Protein AF-A0A074LI52-F1 (afdb_monomer)

Solvent-accessible surface area (backbone atoms only — not comparable to full-atom values): 9806 Å² total; per-residue (Å²): 134,84,81,83,81,75,64,89,46,69,69,56,28,41,74,34,73,72,31,39,52,50,51,48,52,50,48,53,50,53,47,51,56,54,59,70,68,47,55,72,68,58,50,56,48,50,52,62,66,59,69,70,48,91,82,66,84,78,50,67,67,56,54,50,48,50,56,52,50,52,53,51,26,48,51,26,39,53,53,21,48,54,35,50,52,51,30,77,75,40,96,80,39,79,78,44,56,61,59,26,50,50,27,29,52,53,17,55,71,67,34,57,85,76,38,59,65,31,19,51,18,28,42,53,45,19,53,59,26,48,80,65,74,36,52,71,68,14,37,57,26,40,50,53,16,42,54,26,25,59,78,69,70,38,58,69,64,42,50,54,52,49,57,58,33,66,76,77,39,50,87,74,40,71,84,83,127

Sequence (177 aa):
MSQTVLPKNVSDFIRMESGAQLFMMMLENALGHSLNRINPVDRANMERGYGHDLTVELDLEELINHLSLIRVVSNLNSRAEEILINYWASDDGAVFLADARRYVADALRIAPQEHPERGRAYKNFAYLLFARNKTNAACELIKRATDIFQHNGLVEQIDELLEMLSTRTETECKVLG

Structure (mmCIF, N/CA/C/O backbone):
data_AF-A0A074LI52-F1
#
_entry.id   AF-A0A074LI52-F1
#
loop_
_atom_site.group_PDB
_atom_site.id
_atom_site.type_symbol
_atom_site.label_atom_id
_atom_site.label_alt_id
_atom_site.label_comp_id
_atom_site.label_asym_id
_atom_site.label_entity_id
_atom_site.label_seq_id
_atom_site.pdbx_PDB_ins_code
_atom_site.Cartn_x
_atom_site.Cartn_y
_atom_site.Cartn_z
_atom_site.occupancy
_atom_site.B_iso_or_equiv
_atom_site.auth_seq_id
_atom_site.auth_comp_id
_atom_site.auth_asym_id
_atom_site.auth_atom_id
_atom_site.pdbx_PDB_model_num
ATOM 1 N N . MET A 1 1 ? -25.047 -1.030 54.256 1.00 40.00 1 MET A N 1
ATOM 2 C CA . MET A 1 1 ? -23.805 -0.588 53.587 1.00 40.00 1 MET A CA 1
ATOM 3 C C . MET A 1 1 ? -23.559 -1.532 52.424 1.00 40.00 1 MET A C 1
ATOM 5 O O . MET A 1 1 ? -23.360 -2.714 52.671 1.00 40.00 1 MET A O 1
ATOM 9 N N . SER A 1 2 ? -23.699 -1.055 51.184 1.00 47.88 2 SER A N 1
ATOM 10 C CA . SER A 1 2 ? -23.438 -1.870 49.991 1.00 47.88 2 SER A CA 1
ATOM 11 C C . SER A 1 2 ? -21.929 -2.068 49.862 1.00 47.88 2 SER A C 1
ATOM 13 O O . SER A 1 2 ? -21.190 -1.085 49.897 1.00 47.88 2 SER A O 1
ATOM 15 N N . GLN A 1 3 ? -21.462 -3.314 49.795 1.00 53.47 3 GLN A N 1
ATOM 16 C CA . GLN A 1 3 ? -20.049 -3.603 49.560 1.00 53.47 3 GLN A CA 1
ATOM 17 C C . GLN A 1 3 ? -19.712 -3.208 48.120 1.00 53.47 3 GLN A C 1
ATOM 19 O O . GLN A 1 3 ? -20.211 -3.812 47.173 1.00 53.47 3 GLN A O 1
ATOM 24 N N . THR A 1 4 ? -18.878 -2.185 47.949 1.00 58.19 4 THR A N 1
ATOM 25 C CA . THR A 1 4 ? -18.318 -1.807 46.650 1.00 58.19 4 THR A CA 1
ATOM 26 C C . THR A 1 4 ? -17.391 -2.923 46.180 1.00 58.19 4 THR A C 1
ATOM 28 O O . THR A 1 4 ? -16.274 -3.077 46.671 1.00 58.19 4 THR A O 1
ATOM 31 N N . VAL A 1 5 ? -17.872 -3.744 45.246 1.00 69.25 5 VAL A N 1
ATOM 32 C CA . VAL A 1 5 ? -17.056 -4.775 44.605 1.00 69.25 5 VAL A CA 1
ATOM 33 C C . VAL A 1 5 ? -16.136 -4.081 43.606 1.00 69.25 5 VAL A C 1
ATOM 35 O O . VAL A 1 5 ? -16.594 -3.547 42.599 1.00 69.25 5 VAL A O 1
ATOM 38 N N . LEU A 1 6 ? -14.839 -4.053 43.910 1.00 72.50 6 LEU A N 1
ATOM 39 C CA . LEU A 1 6 ? -13.829 -3.520 43.001 1.00 72.50 6 LEU A CA 1
ATOM 40 C C . LEU A 1 6 ? -13.615 -4.487 41.820 1.00 72.50 6 LEU A C 1
ATOM 42 O O . LEU A 1 6 ? -13.576 -5.707 42.029 1.00 72.50 6 LEU A O 1
ATOM 46 N N . PRO A 1 7 ? -13.461 -3.969 40.591 1.00 74.81 7 PRO A N 1
ATOM 47 C CA . PRO A 1 7 ? -13.223 -4.788 39.412 1.00 74.81 7 PRO A CA 1
ATOM 48 C C . PRO A 1 7 ? -11.854 -5.457 39.501 1.00 74.81 7 PRO A C 1
ATOM 50 O O . PRO A 1 7 ? -10.869 -4.853 39.923 1.00 74.81 7 PRO A O 1
ATOM 53 N N . LYS A 1 8 ? -11.788 -6.728 39.104 1.00 82.56 8 LYS A N 1
ATOM 54 C CA . LYS A 1 8 ? -10.584 -7.559 39.268 1.00 82.56 8 LYS A CA 1
ATOM 55 C C . LYS A 1 8 ? -9.663 -7.531 38.052 1.00 82.56 8 LYS A C 1
ATOM 57 O O . LYS A 1 8 ? -8.528 -7.991 38.133 1.00 82.56 8 LYS A O 1
ATOM 62 N N . ASN A 1 9 ? -10.151 -7.027 36.925 1.00 74.12 9 ASN A N 1
ATOM 63 C CA . ASN A 1 9 ? -9.399 -6.875 35.687 1.00 74.12 9 ASN A CA 1
ATOM 64 C C . ASN A 1 9 ? -10.020 -5.763 34.822 1.00 74.12 9 ASN A C 1
ATOM 66 O O . ASN A 1 9 ? -11.098 -5.250 35.119 1.00 74.12 9 ASN A O 1
ATOM 70 N N . VAL A 1 10 ? -9.325 -5.394 33.743 1.00 67.00 10 VAL A N 1
ATOM 71 C CA . VAL A 1 10 ? -9.725 -4.299 32.843 1.00 67.00 10 VAL A CA 1
ATOM 72 C C . VAL A 1 10 ? -11.052 -4.585 32.136 1.00 67.00 10 VAL A C 1
ATOM 74 O O . VAL A 1 10 ? -11.846 -3.671 31.959 1.00 67.00 10 VAL A O 1
ATOM 77 N N . SER A 1 11 ? -11.333 -5.841 31.779 1.00 67.19 11 SER A N 1
ATOM 78 C CA . SER A 1 11 ? -12.613 -6.218 31.163 1.00 67.19 11 SER A CA 1
ATOM 79 C C . SER A 1 11 ? -13.775 -6.017 32.137 1.00 67.19 11 SER A C 1
ATOM 81 O O . SER A 1 11 ? -14.795 -5.438 31.772 1.00 67.19 11 SER A O 1
ATOM 83 N N . ASP A 1 12 ? -13.609 -6.446 33.388 1.00 75.44 12 ASP A N 1
ATOM 84 C CA . ASP A 1 12 ? -14.601 -6.235 34.444 1.00 75.44 12 ASP A CA 1
ATOM 85 C C . ASP A 1 12 ? -14.788 -4.743 34.725 1.00 75.44 12 ASP A C 1
ATOM 87 O O . ASP A 1 12 ? -15.911 -4.295 34.923 1.00 75.44 12 ASP A O 1
ATOM 91 N N . PHE A 1 13 ? -13.702 -3.968 34.689 1.00 74.81 13 PHE A N 1
ATOM 92 C CA . PHE A 1 13 ? -13.738 -2.521 34.870 1.00 74.81 13 PHE A CA 1
ATOM 93 C C . PHE A 1 13 ? -14.473 -1.811 33.728 1.00 74.81 13 PHE A C 1
ATOM 95 O O . PHE A 1 13 ? -15.381 -1.039 34.005 1.00 74.81 13 PHE A O 1
ATOM 102 N N . ILE A 1 14 ? -14.157 -2.101 32.460 1.00 70.44 14 ILE A N 1
ATOM 103 C CA . ILE A 1 14 ? -14.817 -1.486 31.292 1.00 70.44 14 ILE A CA 1
ATOM 104 C C . ILE A 1 14 ? -16.314 -1.821 31.252 1.00 70.44 14 ILE A C 1
ATOM 106 O O . ILE A 1 14 ? -17.110 -1.010 30.796 1.00 70.44 14 ILE A O 1
ATOM 110 N N . ARG A 1 15 ? -16.724 -2.992 31.757 1.00 73.69 15 ARG A N 1
ATOM 111 C CA . ARG A 1 15 ? -18.146 -3.361 31.876 1.00 73.69 15 ARG A CA 1
ATOM 112 C C . ARG A 1 15 ? -18.893 -2.580 32.961 1.00 73.69 15 ARG A C 1
ATOM 114 O O . ARG A 1 15 ? -20.121 -2.595 32.964 1.00 73.69 15 ARG A O 1
ATOM 121 N N . MET A 1 16 ? -18.188 -1.928 33.885 1.00 77.00 16 MET A N 1
ATOM 122 C CA . MET A 1 16 ? -18.794 -0.991 34.830 1.00 77.00 16 MET A CA 1
ATOM 123 C C . MET A 1 16 ? -18.999 0.361 34.149 1.00 77.00 16 MET A C 1
ATOM 125 O O . MET A 1 16 ? -18.166 0.795 33.359 1.00 77.00 16 MET A O 1
ATOM 129 N N . GLU A 1 17 ? -20.068 1.065 34.514 1.00 63.16 17 GLU A N 1
ATOM 130 C CA . GLU A 1 17 ? -20.398 2.377 33.942 1.00 63.16 17 GLU A CA 1
ATOM 131 C C . GLU A 1 17 ? -19.225 3.369 34.039 1.00 63.16 17 GLU A C 1
ATOM 133 O O . 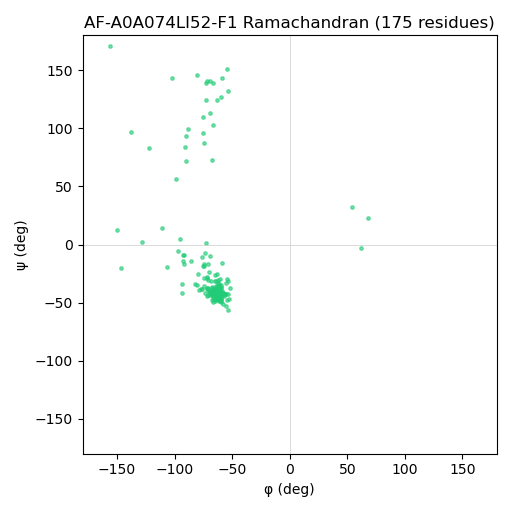GLU A 1 17 ? -18.874 4.024 33.060 1.00 63.16 17 GLU A O 1
ATOM 138 N N . SER A 1 18 ? -18.536 3.401 35.182 1.00 67.12 18 SER A N 1
ATOM 139 C CA . SER A 1 18 ? -17.366 4.258 35.394 1.00 67.12 18 SER A CA 1
ATOM 140 C C . SER A 1 18 ? -16.142 3.863 34.557 1.00 67.12 18 SER A C 1
ATOM 142 O O . SER A 1 18 ? -15.366 4.736 34.167 1.00 67.12 18 SER A O 1
ATOM 144 N N . GLY A 1 19 ? -15.950 2.576 34.253 1.00 69.19 19 GLY A N 1
ATOM 145 C CA . GLY A 1 19 ? -14.837 2.127 33.415 1.00 69.19 19 GLY A CA 1
ATOM 146 C C . GLY A 1 19 ? -15.116 2.273 31.922 1.00 69.19 19 GLY A C 1
ATOM 147 O O . GLY A 1 19 ? -14.203 2.636 31.183 1.00 69.19 19 GLY A O 1
ATOM 148 N N . ALA A 1 20 ? -16.365 2.091 31.484 1.00 64.50 20 ALA A N 1
ATOM 149 C CA . ALA A 1 20 ? -16.797 2.442 30.132 1.00 64.50 20 ALA A CA 1
ATOM 150 C C . ALA A 1 20 ? -16.605 3.944 29.870 1.00 64.50 20 ALA A C 1
ATOM 152 O O . ALA A 1 20 ? -16.008 4.325 28.865 1.00 64.50 20 ALA A O 1
ATOM 153 N N . GLN A 1 21 ? -17.034 4.793 30.812 1.00 62.47 21 GLN A N 1
ATOM 154 C CA . GLN A 1 21 ? -16.852 6.244 30.728 1.00 62.47 21 GLN A CA 1
ATOM 155 C C . GLN A 1 21 ? -15.369 6.636 30.665 1.00 62.47 21 GLN A C 1
ATOM 157 O O . GLN A 1 21 ? -14.992 7.447 29.823 1.00 62.47 21 GLN A O 1
ATOM 162 N N . LEU A 1 22 ? -14.504 6.037 31.491 1.00 61.22 22 LEU A N 1
ATOM 163 C CA . LEU A 1 22 ? -13.067 6.325 31.447 1.00 61.22 22 LEU A CA 1
ATOM 164 C C . LEU A 1 22 ? -12.410 5.844 30.143 1.00 61.22 22 LEU A C 1
ATOM 166 O O . LEU A 1 22 ? -11.568 6.547 29.590 1.00 61.22 22 LEU A O 1
ATOM 170 N N . PHE A 1 23 ? -12.795 4.673 29.628 1.00 68.81 23 PHE A N 1
ATOM 171 C CA . PHE A 1 23 ? -12.293 4.159 28.351 1.00 68.81 23 PHE A CA 1
ATOM 172 C C . PHE A 1 23 ? -12.685 5.071 27.182 1.00 68.81 23 PHE A C 1
ATOM 174 O O . PHE A 1 23 ? -11.839 5.382 26.344 1.00 68.81 23 PHE A O 1
ATOM 181 N N . MET A 1 24 ? -13.922 5.578 27.181 1.00 66.69 24 MET A N 1
ATOM 182 C CA . MET A 1 24 ? -14.371 6.568 26.202 1.00 66.69 24 MET A CA 1
ATOM 183 C C . MET A 1 24 ? -13.603 7.885 26.327 1.00 66.69 24 MET A C 1
ATOM 185 O O . MET A 1 24 ? -13.080 8.354 25.324 1.00 66.69 24 MET A O 1
ATOM 189 N N . MET A 1 25 ? -13.404 8.420 27.537 1.00 59.94 25 MET A N 1
ATOM 190 C CA . MET A 1 25 ? -12.576 9.623 27.730 1.00 59.94 25 MET A CA 1
ATOM 191 C C . MET A 1 25 ? -11.129 9.421 27.249 1.00 59.94 25 MET A C 1
ATOM 193 O O . MET A 1 25 ? -10.519 10.341 26.707 1.00 59.94 25 MET A O 1
ATOM 197 N N . MET A 1 26 ? -10.554 8.226 27.421 1.00 66.75 26 MET A N 1
ATOM 198 C CA . MET A 1 26 ? -9.207 7.913 26.930 1.00 66.75 26 MET A CA 1
ATOM 199 C C . MET A 1 26 ? -9.150 7.811 25.405 1.00 66.75 26 MET A C 1
ATOM 201 O O . MET A 1 26 ? -8.188 8.295 24.807 1.00 66.75 26 MET A O 1
ATOM 205 N N . LEU A 1 27 ? -10.166 7.213 24.778 1.00 64.50 27 LEU A N 1
ATOM 206 C CA . LEU A 1 27 ? -10.302 7.172 23.324 1.00 64.50 27 LEU A CA 1
ATOM 207 C C . LEU A 1 27 ? -10.499 8.576 22.749 1.00 64.50 27 LEU A C 1
ATOM 209 O O . LEU A 1 27 ? -9.777 8.943 21.830 1.00 64.50 27 LEU A O 1
ATOM 213 N N . GLU A 1 28 ? -11.390 9.385 23.324 1.00 57.12 28 GLU A N 1
ATOM 214 C CA . GLU A 1 28 ? -11.629 10.779 22.929 1.00 57.12 28 GLU A CA 1
ATOM 215 C C . GLU A 1 28 ? -10.370 11.630 23.072 1.00 57.12 28 GLU A C 1
ATOM 217 O O . GLU A 1 28 ? -10.016 12.373 22.161 1.00 57.12 28 GLU A O 1
ATOM 222 N N . ASN A 1 29 ? -9.641 11.488 24.179 1.00 57.81 29 ASN A N 1
ATOM 223 C CA . ASN A 1 29 ? -8.408 12.233 24.393 1.00 57.81 29 ASN A CA 1
ATOM 224 C C . ASN A 1 29 ? -7.291 11.780 23.434 1.00 57.81 29 ASN A C 1
ATOM 226 O O . ASN A 1 29 ? -6.569 12.608 22.877 1.00 57.81 29 ASN A O 1
ATOM 230 N N . ALA A 1 30 ? -7.155 10.473 23.182 1.00 55.88 30 ALA A N 1
ATOM 231 C CA . ALA A 1 30 ? -6.180 9.942 22.228 1.00 55.88 30 ALA A CA 1
ATOM 232 C C . ALA A 1 30 ? -6.517 10.325 20.777 1.00 55.88 30 ALA A C 1
ATOM 234 O O . ALA A 1 30 ? -5.615 10.648 19.995 1.00 55.88 30 ALA A O 1
ATOM 235 N N . LEU A 1 31 ? -7.804 10.340 20.427 1.00 61.50 31 LEU A N 1
ATOM 236 C CA . LEU A 1 31 ? -8.299 10.809 19.137 1.00 61.50 31 LEU A CA 1
ATOM 237 C C . LEU A 1 31 ? -8.096 12.317 19.005 1.00 61.50 31 LEU A C 1
ATOM 239 O O . LEU A 1 31 ? -7.498 12.745 18.029 1.00 61.50 31 LEU A O 1
ATOM 243 N N . GLY A 1 32 ? -8.465 13.119 20.003 1.00 53.28 32 GLY A N 1
ATOM 244 C CA . GLY A 1 32 ? -8.249 14.567 20.020 1.00 53.28 32 GLY A CA 1
ATOM 245 C C . GLY A 1 32 ? -6.772 14.945 19.890 1.00 53.28 32 GLY A C 1
ATOM 246 O O . GLY A 1 32 ? -6.417 15.827 19.108 1.00 53.28 32 GLY A O 1
ATOM 247 N N . HIS A 1 33 ? -5.876 14.230 20.575 1.00 55.41 33 HIS A N 1
ATOM 248 C CA . HIS A 1 33 ? -4.434 14.406 20.400 1.00 55.41 33 HIS A CA 1
ATOM 249 C C . HIS A 1 33 ? -3.948 14.008 19.004 1.00 55.41 33 HIS A C 1
ATOM 251 O O . HIS A 1 33 ? -3.084 14.689 18.454 1.00 55.41 33 HIS A O 1
ATOM 257 N N . SER A 1 34 ? -4.487 12.932 18.431 1.00 50.94 34 SER A N 1
ATOM 258 C CA . SER A 1 34 ? -4.158 12.491 17.071 1.00 50.94 34 SER A CA 1
ATOM 259 C C . SER A 1 34 ? -4.673 13.470 16.010 1.00 50.94 34 SER A C 1
ATOM 261 O O . SER A 1 34 ? -3.933 13.813 15.094 1.00 50.94 34 SER A O 1
ATOM 263 N N . LEU A 1 35 ? -5.890 13.995 16.171 1.00 55.16 35 LEU A N 1
ATOM 264 C CA . LEU A 1 35 ? -6.505 14.982 15.280 1.00 55.16 35 LEU A CA 1
ATOM 265 C C . LEU A 1 35 ? -5.785 16.333 15.338 1.00 55.16 35 LEU A C 1
ATOM 267 O O . LEU A 1 35 ? -5.597 16.978 14.313 1.00 55.16 35 LEU A O 1
ATOM 271 N N . ASN A 1 36 ? -5.301 16.746 16.511 1.00 52.56 36 ASN A N 1
ATOM 272 C CA . ASN A 1 36 ? -4.497 17.965 16.657 1.00 52.56 36 ASN A CA 1
ATOM 273 C C . ASN A 1 36 ? -3.094 17.863 16.028 1.00 52.56 36 ASN A C 1
ATOM 275 O O . ASN A 1 36 ? -2.402 18.874 15.932 1.00 52.56 36 ASN A O 1
ATOM 279 N N . ARG A 1 37 ? -2.661 16.664 15.612 1.00 52.28 37 ARG A N 1
ATOM 280 C CA . ARG A 1 37 ? -1.428 16.453 14.834 1.00 52.28 37 ARG A CA 1
ATOM 281 C C . ARG A 1 37 ? -1.667 16.455 13.324 1.00 52.28 37 ARG A C 1
ATOM 283 O O . ARG A 1 37 ? -0.695 16.448 12.575 1.00 52.28 37 ARG A O 1
ATOM 290 N N . ILE A 1 38 ? -2.926 16.451 12.884 1.00 47.22 38 ILE A N 1
ATOM 291 C CA . ILE A 1 38 ? -3.278 16.622 11.474 1.00 47.22 38 ILE A CA 1
ATOM 292 C C . ILE A 1 38 ? -2.967 18.066 11.079 1.00 47.22 38 ILE A C 1
ATOM 294 O O . ILE A 1 38 ? -3.183 18.998 11.859 1.00 47.22 38 ILE A O 1
ATOM 298 N N . ASN A 1 39 ? -2.443 18.243 9.867 1.00 53.91 39 ASN A N 1
ATOM 299 C CA . ASN A 1 39 ? -2.147 19.557 9.316 1.00 53.91 39 ASN A CA 1
ATOM 300 C C . ASN A 1 39 ? -3.408 20.455 9.381 1.00 53.91 39 ASN A C 1
ATOM 302 O O . ASN A 1 39 ? -4.486 20.015 8.971 1.00 53.91 39 ASN A O 1
ATOM 306 N N . PRO A 1 40 ? -3.306 21.707 9.869 1.00 49.44 40 PRO A N 1
ATOM 307 C CA . PRO A 1 40 ? -4.453 22.606 10.012 1.00 49.44 40 PRO A CA 1
ATOM 308 C C . PRO A 1 40 ? -5.272 22.820 8.729 1.00 49.44 40 PRO A C 1
ATOM 310 O O . PRO A 1 40 ? -6.480 23.036 8.809 1.00 49.44 40 PRO A O 1
ATOM 313 N N . VAL A 1 41 ? -4.642 22.735 7.552 1.00 53.72 41 VAL A N 1
ATOM 314 C CA . VAL A 1 41 ? -5.314 22.879 6.250 1.00 53.72 41 VAL A CA 1
ATOM 315 C C . VAL A 1 41 ? -6.158 21.643 5.922 1.00 53.72 41 VAL A C 1
ATOM 317 O O . VAL A 1 41 ? -7.307 21.781 5.502 1.00 53.72 41 VAL A O 1
ATOM 320 N N . ASP A 1 42 ? -5.644 20.446 6.201 1.00 44.88 42 ASP A N 1
ATOM 321 C CA . ASP A 1 42 ? -6.347 19.178 5.965 1.00 44.88 42 ASP A CA 1
ATOM 322 C C . ASP A 1 42 ? -7.493 18.982 6.949 1.00 44.88 42 ASP A C 1
ATOM 324 O O . ASP A 1 42 ? -8.588 18.566 6.570 1.00 44.88 42 ASP A O 1
ATOM 328 N N . ARG A 1 43 ? -7.288 19.407 8.198 1.00 54.22 43 ARG A N 1
ATOM 329 C CA . ARG A 1 43 ? -8.355 19.481 9.193 1.00 54.22 43 ARG A CA 1
ATOM 330 C C . ARG A 1 43 ? -9.485 20.413 8.737 1.00 54.22 43 ARG A C 1
ATOM 332 O O . ARG A 1 43 ? -10.647 20.029 8.805 1.00 54.22 43 ARG A O 1
ATOM 339 N N . ALA A 1 44 ? -9.161 21.591 8.202 1.00 52.31 44 ALA A N 1
ATOM 340 C CA . ALA A 1 44 ? -10.158 22.538 7.696 1.00 52.31 44 ALA A CA 1
ATOM 341 C C . ALA A 1 44 ? -10.861 22.067 6.406 1.00 52.31 44 ALA A C 1
ATOM 343 O O . ALA A 1 44 ? -11.958 22.538 6.100 1.00 52.31 44 ALA A O 1
ATOM 344 N N . ASN A 1 45 ? -10.240 21.181 5.621 1.00 51.72 45 ASN A N 1
ATOM 345 C CA . ASN A 1 45 ? -10.852 20.551 4.446 1.00 51.72 45 ASN A CA 1
ATOM 346 C C . ASN A 1 45 ? -11.790 19.403 4.854 1.00 51.72 45 ASN A C 1
ATOM 348 O O . ASN A 1 45 ? -12.889 19.294 4.314 1.00 51.72 45 ASN A O 1
ATOM 352 N N . MET A 1 46 ? -11.407 18.611 5.860 1.00 52.38 46 MET A N 1
ATOM 353 C CA . MET A 1 46 ? -12.246 17.560 6.447 1.00 52.38 46 MET A CA 1
ATOM 354 C C . MET A 1 46 ? -13.474 18.134 7.169 1.00 52.38 46 MET A C 1
ATOM 356 O O . MET A 1 46 ? -14.584 17.654 6.948 1.00 52.38 46 MET A O 1
ATOM 360 N N . GLU A 1 47 ? -13.310 19.207 7.953 1.00 52.84 47 GLU A N 1
ATOM 361 C CA . GLU A 1 47 ? -14.420 19.918 8.612 1.00 52.84 47 GLU A CA 1
ATOM 362 C C . GLU A 1 47 ? -15.409 20.518 7.591 1.00 52.84 47 GLU A C 1
ATOM 364 O O . GLU A 1 47 ? -16.612 20.524 7.835 1.00 52.84 47 GLU A O 1
ATOM 369 N N . ARG A 1 48 ? -14.941 20.959 6.413 1.00 53.78 48 ARG A N 1
ATOM 370 C CA . ARG A 1 48 ? -15.808 21.484 5.341 1.00 53.78 48 ARG A CA 1
ATOM 371 C C . ARG A 1 48 ? -16.487 20.401 4.500 1.00 53.78 48 ARG A C 1
ATOM 373 O O . ARG A 1 48 ? -17.615 20.618 4.069 1.00 53.78 48 ARG A O 1
ATOM 380 N N . GLY A 1 49 ? -15.817 19.273 4.254 1.00 50.75 49 GLY A N 1
ATOM 381 C CA . GLY A 1 49 ? -16.350 18.173 3.442 1.00 50.75 49 GLY A CA 1
ATOM 382 C C . GLY A 1 49 ? -17.374 17.311 4.180 1.00 50.75 49 GLY A C 1
ATOM 383 O O . GLY A 1 49 ? -18.378 16.925 3.595 1.00 50.75 49 GLY A O 1
ATOM 384 N N . TYR A 1 50 ? -17.151 17.065 5.473 1.00 50.72 50 TYR A N 1
ATOM 385 C CA . TYR A 1 50 ? -18.011 16.202 6.291 1.00 50.72 50 TYR A CA 1
ATOM 386 C C . TYR A 1 50 ? -18.895 16.972 7.282 1.00 50.72 50 TYR A C 1
ATOM 388 O O . TYR A 1 50 ? -19.907 16.443 7.728 1.00 50.72 50 TYR A O 1
ATOM 396 N N . GLY A 1 51 ? -18.574 18.228 7.619 1.00 51.31 51 GLY A N 1
ATOM 397 C CA . GLY A 1 51 ? -19.334 19.011 8.606 1.00 51.31 51 GLY A CA 1
ATOM 398 C C . GLY A 1 51 ? -20.703 19.518 8.132 1.00 51.31 51 GLY A C 1
ATOM 399 O O . GLY A 1 51 ? -21.458 20.067 8.935 1.00 51.31 51 GLY A O 1
ATOM 400 N N . HIS A 1 52 ? -21.034 19.357 6.847 1.00 45.69 52 HIS A N 1
ATOM 401 C CA . HIS A 1 52 ? -22.281 19.861 6.257 1.00 45.69 52 HIS A CA 1
ATOM 402 C C . HIS A 1 52 ? -23.093 18.814 5.483 1.00 45.69 52 HIS A C 1
ATOM 404 O O . HIS A 1 52 ? -24.156 19.154 4.962 1.00 45.69 52 HIS A O 1
ATOM 410 N N . ASP A 1 53 ? -22.646 17.555 5.432 1.00 45.47 53 ASP A N 1
ATOM 411 C CA . ASP A 1 53 ? -23.417 16.486 4.796 1.00 45.47 53 ASP A CA 1
ATOM 412 C C . ASP A 1 53 ? -24.380 15.838 5.805 1.00 45.47 53 ASP A C 1
ATOM 414 O O . ASP A 1 53 ? -24.005 14.998 6.621 1.00 45.47 53 ASP A O 1
ATOM 418 N N . LEU A 1 54 ? -25.648 16.256 5.751 1.00 44.84 54 LEU A N 1
ATOM 419 C CA . LEU A 1 54 ? -26.732 15.759 6.608 1.00 44.84 54 LEU A CA 1
ATOM 420 C C . LEU A 1 54 ? -27.198 14.332 6.247 1.00 44.84 54 LEU A C 1
ATOM 422 O O . LEU A 1 54 ? -28.135 13.835 6.870 1.00 44.84 54 LEU A O 1
ATOM 426 N N . THR A 1 55 ? -26.591 13.682 5.245 1.00 46.78 55 THR A N 1
ATOM 427 C CA . THR A 1 55 ? -26.883 12.286 4.861 1.00 46.78 55 THR A CA 1
ATOM 428 C C . THR A 1 55 ? -25.904 11.276 5.455 1.00 46.78 55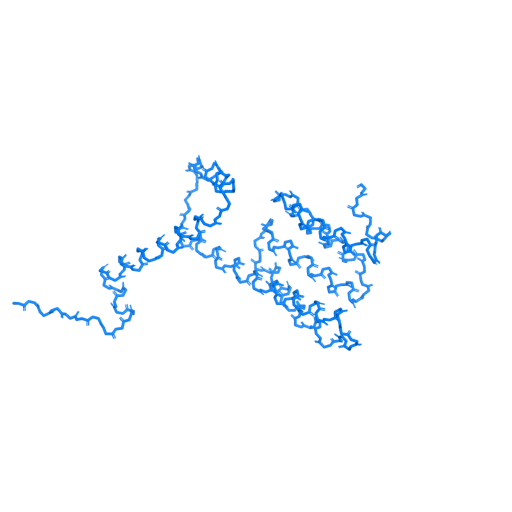 THR A C 1
ATOM 430 O O . THR A 1 55 ? -26.103 10.069 5.329 1.00 46.78 55 THR A O 1
ATOM 433 N N . VAL A 1 56 ? -24.865 11.761 6.135 1.00 51.59 56 VAL A N 1
ATOM 434 C CA . VAL A 1 56 ? -23.824 10.933 6.727 1.00 51.59 56 VAL A CA 1
ATOM 435 C C . VAL A 1 56 ? -24.215 10.557 8.161 1.00 51.59 56 VAL A C 1
ATOM 437 O O . VAL A 1 56 ? -23.919 11.275 9.115 1.00 51.59 56 VAL A O 1
ATOM 440 N N . GLU A 1 57 ? -24.853 9.399 8.333 1.00 46.81 57 GLU A N 1
ATOM 441 C CA . GLU A 1 57 ? -24.750 8.653 9.594 1.00 46.81 57 GLU A CA 1
ATOM 442 C C . GLU A 1 57 ? -23.361 8.003 9.633 1.00 46.81 57 GLU A C 1
ATOM 444 O O . GLU A 1 57 ? -23.164 6.884 9.169 1.00 46.81 57 GLU A O 1
ATOM 449 N N . LEU A 1 58 ? -22.357 8.723 10.139 1.00 49.78 58 LEU A N 1
ATOM 450 C CA . LEU A 1 58 ? -21.073 8.108 10.482 1.00 49.78 58 LEU A CA 1
ATOM 451 C C . LEU A 1 58 ? -21.257 7.334 11.788 1.00 49.78 58 LEU A C 1
ATOM 453 O O . LEU A 1 58 ? -21.169 7.910 12.875 1.00 49.78 58 LEU A O 1
ATOM 457 N N . ASP A 1 59 ? -21.503 6.029 11.681 1.00 49.34 59 ASP A N 1
ATOM 458 C CA . ASP A 1 59 ? -21.355 5.130 12.820 1.00 49.34 59 ASP A CA 1
ATOM 459 C C . ASP A 1 59 ? -19.877 5.135 13.244 1.00 49.34 59 ASP A C 1
ATOM 461 O O . ASP A 1 59 ? -18.964 4.885 12.448 1.00 49.34 59 ASP A O 1
ATOM 465 N N . LEU A 1 60 ? -19.626 5.456 14.514 1.00 43.94 60 LEU A N 1
ATOM 466 C CA . LEU A 1 60 ? -18.294 5.448 15.109 1.00 43.94 60 LEU A CA 1
ATOM 467 C C . LEU A 1 60 ? -17.622 4.078 14.929 1.00 43.94 60 LEU A C 1
ATOM 469 O O . LEU A 1 60 ? -16.407 4.014 14.748 1.00 43.94 60 LEU A O 1
ATOM 473 N N . GLU A 1 61 ? -18.398 2.992 14.931 1.00 41.47 61 GLU A N 1
ATOM 474 C CA . GLU A 1 61 ? -17.899 1.642 14.682 1.00 41.47 61 GLU A CA 1
ATOM 475 C C . GLU A 1 61 ? -17.405 1.469 13.236 1.00 41.47 61 GLU A C 1
ATOM 477 O O . GLU A 1 61 ? -16.332 0.902 13.015 1.00 41.47 61 GLU A O 1
ATOM 482 N N . GLU A 1 6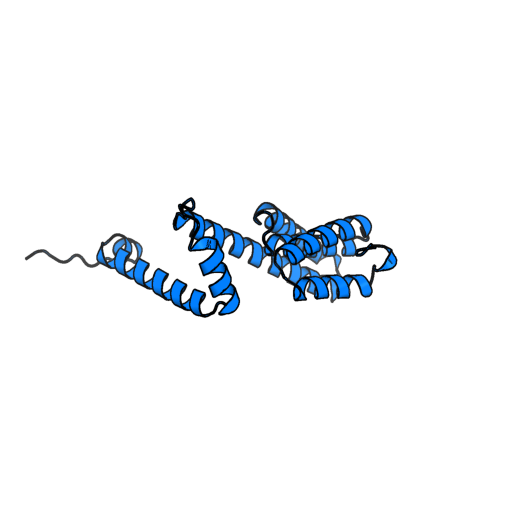2 ? -18.112 2.019 12.247 1.00 47.53 62 GLU A N 1
ATOM 483 C CA . GLU A 1 62 ? -17.698 1.981 10.841 1.00 47.53 62 GLU A CA 1
ATOM 484 C C . GLU A 1 62 ? -16.460 2.851 10.591 1.00 47.53 62 GLU A C 1
ATOM 486 O O . GLU A 1 62 ? -15.517 2.407 9.930 1.00 47.53 62 GLU A O 1
ATOM 491 N N . LEU A 1 63 ? -16.393 4.036 11.206 1.00 52.03 63 LEU A N 1
ATOM 492 C CA . LEU A 1 63 ? -15.206 4.891 11.163 1.00 52.03 63 LEU A CA 1
ATOM 493 C C . LEU A 1 63 ? -13.988 4.198 11.798 1.00 52.03 63 LEU A C 1
ATOM 495 O O . LEU A 1 63 ? -12.900 4.193 11.217 1.00 52.03 63 LEU A O 1
ATOM 499 N N . ILE A 1 64 ? -14.156 3.562 12.962 1.00 50.59 64 ILE A N 1
ATOM 500 C CA . ILE A 1 64 ? -13.093 2.800 13.637 1.00 50.59 64 ILE A CA 1
ATOM 501 C C . ILE A 1 64 ? -12.672 1.589 12.797 1.00 50.59 64 ILE A C 1
ATOM 503 O O . ILE A 1 64 ? -11.471 1.323 12.674 1.00 50.59 64 ILE A O 1
ATOM 507 N N . ASN A 1 65 ? -13.616 0.875 12.182 1.00 49.00 65 ASN A N 1
ATOM 508 C CA . ASN A 1 65 ? -13.326 -0.250 11.294 1.00 49.00 65 ASN A CA 1
ATOM 509 C C . ASN A 1 65 ? -12.547 0.205 10.057 1.00 49.00 65 ASN A C 1
ATOM 511 O O . ASN A 1 65 ? -11.534 -0.407 9.709 1.00 49.00 65 ASN A O 1
ATOM 515 N N . HIS A 1 66 ? -12.946 1.316 9.440 1.00 55.84 66 HIS A N 1
ATOM 516 C CA . HIS A 1 66 ? -12.250 1.878 8.289 1.00 55.84 66 HIS A CA 1
ATOM 517 C C . HIS A 1 66 ? -10.818 2.297 8.650 1.00 55.84 66 HIS A C 1
ATOM 519 O O . HIS A 1 66 ? -9.861 1.884 7.992 1.00 55.84 66 HIS A O 1
ATOM 525 N N . LEU A 1 67 ? -10.642 3.022 9.760 1.00 58.03 67 LEU A N 1
ATOM 526 C CA . LEU A 1 67 ? -9.324 3.411 10.277 1.00 58.03 67 LEU A CA 1
ATOM 527 C C . LEU A 1 67 ? -8.449 2.191 10.609 1.00 58.03 67 LEU A C 1
ATOM 529 O O . LEU A 1 67 ? -7.241 2.191 10.351 1.00 58.03 67 LEU A O 1
ATOM 533 N N . SER A 1 68 ? -9.055 1.125 11.133 1.00 57.91 68 SER A N 1
ATOM 534 C CA . SER A 1 68 ? -8.364 -0.130 11.441 1.00 57.91 68 SER A CA 1
ATOM 535 C C . SER A 1 68 ? -7.892 -0.853 10.175 1.00 57.91 68 SER A C 1
ATOM 537 O O . SER A 1 68 ? -6.745 -1.303 10.123 1.00 57.91 68 SER A O 1
ATOM 539 N N . LEU A 1 69 ? -8.721 -0.922 9.128 1.00 68.69 69 LEU A N 1
ATOM 540 C CA . LEU A 1 69 ? -8.356 -1.535 7.846 1.00 68.69 69 LEU A CA 1
ATOM 541 C C . LEU A 1 69 ? -7.268 -0.741 7.117 1.00 68.69 69 LEU A C 1
ATOM 543 O O . LEU A 1 69 ? -6.307 -1.338 6.630 1.00 68.69 69 LEU A O 1
ATOM 547 N N . ILE A 1 70 ? -7.353 0.592 7.104 1.00 73.19 70 ILE A N 1
ATOM 548 C CA . ILE A 1 70 ? -6.302 1.446 6.532 1.00 73.19 70 ILE A CA 1
ATOM 549 C C . ILE A 1 70 ? -4.966 1.231 7.238 1.00 73.19 70 ILE A C 1
ATOM 551 O O . ILE A 1 70 ? -3.931 1.112 6.580 1.00 73.19 70 ILE A O 1
ATOM 555 N N . ARG A 1 71 ? -4.968 1.092 8.568 1.00 69.94 71 ARG A N 1
ATOM 556 C CA . ARG A 1 71 ? -3.747 0.800 9.327 1.00 69.94 71 ARG A CA 1
ATOM 557 C C . ARG A 1 71 ? -3.132 -0.551 8.953 1.00 69.94 71 ARG A C 1
ATOM 559 O O . ARG A 1 71 ? -1.908 -0.646 8.852 1.00 69.94 71 ARG A O 1
ATOM 566 N N . VAL A 1 72 ? -3.955 -1.579 8.731 1.00 71.94 72 VAL A N 1
ATOM 567 C CA . VAL A 1 72 ? -3.485 -2.886 8.241 1.00 71.94 72 VAL A CA 1
ATOM 568 C C . VAL A 1 72 ? -2.842 -2.736 6.864 1.00 71.94 72 VAL A C 1
ATOM 570 O O . VAL A 1 72 ? -1.717 -3.190 6.669 1.00 71.94 72 VAL A O 1
ATOM 573 N N . VAL A 1 73 ? -3.505 -2.050 5.931 1.00 73.69 73 VAL A N 1
ATOM 574 C CA . VAL A 1 73 ? -2.985 -1.829 4.572 1.00 73.69 73 VAL A CA 1
ATOM 575 C C . VAL A 1 73 ? -1.669 -1.055 4.605 1.00 73.69 73 VAL A C 1
ATOM 577 O O . VAL A 1 73 ? -0.714 -1.460 3.949 1.00 73.69 73 VAL A O 1
ATOM 580 N N . SER A 1 74 ? -1.581 0.003 5.412 1.00 78.00 74 SER A N 1
ATOM 581 C CA . SER A 1 74 ? -0.358 0.796 5.546 1.00 78.00 74 SER A CA 1
ATOM 582 C C . SER A 1 74 ? 0.810 -0.042 6.071 1.00 78.00 74 SER A C 1
ATOM 584 O O . SER A 1 74 ? 1.918 0.036 5.541 1.00 78.00 74 SER A O 1
ATOM 586 N N . ASN A 1 75 ? 0.562 -0.926 7.047 1.00 75.25 75 ASN A N 1
ATOM 587 C CA . ASN A 1 75 ? 1.584 -1.853 7.530 1.00 75.25 75 ASN A CA 1
ATOM 588 C C . ASN A 1 75 ? 2.045 -2.829 6.437 1.00 75.25 75 ASN A C 1
ATOM 590 O O . ASN A 1 75 ? 3.248 -3.012 6.256 1.00 75.25 75 ASN A O 1
ATOM 594 N N . LEU A 1 76 ? 1.106 -3.416 5.689 1.00 81.19 76 LEU A N 1
ATOM 595 C CA . LEU A 1 76 ? 1.410 -4.313 4.572 1.00 81.19 76 LEU A CA 1
ATOM 596 C C . LEU A 1 76 ? 2.234 -3.600 3.489 1.00 81.19 76 LEU A C 1
ATOM 598 O O . LEU A 1 76 ? 3.222 -4.153 3.009 1.00 81.19 76 LEU A O 1
ATOM 602 N N . ASN A 1 77 ? 1.878 -2.359 3.149 1.00 88.94 77 ASN A N 1
ATOM 603 C CA . ASN A 1 77 ? 2.621 -1.551 2.187 1.00 88.94 77 ASN A CA 1
ATOM 604 C C . ASN A 1 77 ? 4.044 -1.262 2.655 1.00 88.94 77 ASN A C 1
ATOM 606 O O . ASN A 1 77 ? 4.975 -1.476 1.884 1.00 88.94 77 ASN A O 1
ATOM 610 N N . SER A 1 78 ? 4.232 -0.854 3.911 1.00 84.12 78 SER A N 1
ATOM 611 C CA . SER A 1 78 ? 5.573 -0.604 4.448 1.00 84.12 78 SER A CA 1
ATOM 612 C C . SER A 1 78 ? 6.431 -1.874 4.476 1.00 84.12 78 SER A C 1
ATOM 614 O O . SER A 1 78 ? 7.619 -1.810 4.182 1.00 84.12 78 SER A O 1
ATOM 616 N N . ARG A 1 79 ? 5.841 -3.047 4.757 1.00 84.50 79 ARG A N 1
ATOM 617 C CA . ARG A 1 79 ? 6.553 -4.336 4.684 1.00 84.50 79 ARG A CA 1
ATOM 618 C C . ARG A 1 79 ? 6.943 -4.712 3.260 1.00 84.50 79 ARG A C 1
ATOM 620 O O . ARG A 1 79 ? 8.052 -5.188 3.040 1.00 84.50 79 ARG A O 1
ATOM 627 N N . ALA A 1 80 ? 6.049 -4.513 2.294 1.00 91.00 80 ALA A N 1
ATOM 628 C CA . ALA A 1 80 ? 6.365 -4.746 0.890 1.00 91.00 80 ALA A CA 1
ATOM 629 C C . ALA A 1 80 ? 7.500 -3.831 0.408 1.00 91.00 80 ALA A C 1
ATOM 631 O O . ALA A 1 80 ? 8.423 -4.300 -0.251 1.00 91.00 80 ALA A O 1
ATOM 632 N N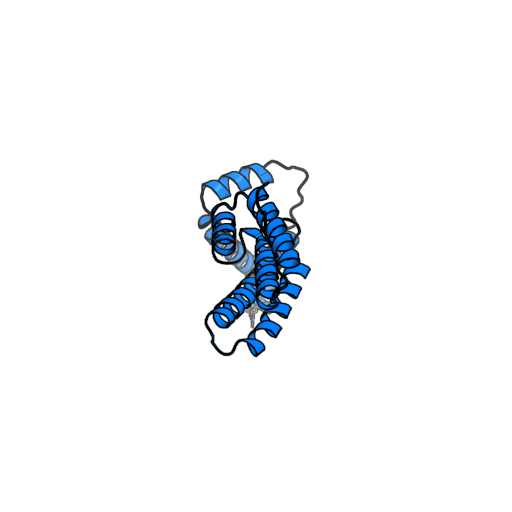 . GLU A 1 81 ? 7.437 -2.551 0.762 1.00 89.88 81 GLU A N 1
ATOM 633 C CA . GLU A 1 81 ? 8.413 -1.524 0.395 1.00 89.88 81 GLU A CA 1
ATOM 634 C C . GLU A 1 81 ? 9.795 -1.809 0.999 1.00 89.88 81 GLU A C 1
ATOM 636 O O . GLU A 1 81 ? 10.777 -1.847 0.264 1.00 89.88 81 GLU A O 1
ATOM 641 N N . GLU A 1 82 ? 9.868 -2.137 2.294 1.00 86.94 82 GLU A N 1
ATOM 642 C CA . GLU A 1 82 ? 11.102 -2.562 2.977 1.00 86.94 82 GLU A CA 1
ATOM 643 C C . GLU A 1 82 ? 11.784 -3.730 2.244 1.00 86.94 82 GLU A C 1
ATOM 645 O O . GLU A 1 82 ? 12.984 -3.709 1.968 1.00 86.94 82 GLU A O 1
ATOM 650 N N . ILE A 1 83 ? 11.004 -4.744 1.868 1.00 86.44 83 ILE A N 1
ATOM 651 C CA . ILE A 1 83 ? 11.511 -5.923 1.163 1.00 86.44 83 ILE A CA 1
ATOM 652 C C . ILE A 1 83 ? 11.978 -5.576 -0.255 1.00 86.44 83 ILE A C 1
ATOM 654 O O . ILE A 1 83 ? 13.000 -6.092 -0.704 1.00 86.44 83 ILE A O 1
ATOM 658 N N . LEU A 1 84 ? 11.249 -4.714 -0.965 1.00 87.75 84 LEU A N 1
ATOM 659 C CA . LEU A 1 84 ? 11.622 -4.267 -2.307 1.00 87.75 84 LEU A CA 1
ATOM 660 C C . LEU A 1 84 ? 12.899 -3.422 -2.290 1.00 87.75 84 LEU A C 1
ATOM 662 O O . LEU A 1 84 ? 13.751 -3.609 -3.156 1.00 87.75 84 LEU A O 1
ATOM 666 N N . ILE A 1 85 ? 13.068 -2.545 -1.300 1.00 85.31 85 ILE A N 1
ATOM 667 C CA . ILE A 1 85 ? 14.306 -1.782 -1.100 1.00 85.31 85 ILE A CA 1
ATOM 668 C C . ILE A 1 85 ? 15.477 -2.744 -0.884 1.00 85.31 85 ILE A C 1
ATOM 670 O O . ILE A 1 85 ? 16.482 -2.655 -1.586 1.00 85.31 85 ILE A O 1
ATOM 674 N N . ASN A 1 86 ? 15.319 -3.717 0.018 1.00 83.94 86 ASN A N 1
ATOM 675 C CA . ASN A 1 86 ? 16.353 -4.715 0.288 1.00 83.94 86 ASN A CA 1
ATOM 676 C C . ASN A 1 86 ? 16.679 -5.569 -0.945 1.00 83.94 86 ASN A C 1
ATOM 678 O O . ASN A 1 86 ? 17.845 -5.863 -1.191 1.00 83.94 86 ASN A O 1
ATOM 682 N N . TYR A 1 87 ? 15.671 -5.933 -1.746 1.00 85.38 87 TYR A N 1
ATOM 683 C CA . TYR A 1 87 ? 15.865 -6.642 -3.010 1.00 85.38 87 TYR A CA 1
ATOM 684 C C . TYR A 1 87 ? 16.761 -5.860 -3.970 1.00 85.38 87 TYR A C 1
ATOM 686 O O . TYR A 1 87 ? 17.725 -6.405 -4.494 1.00 85.38 87 TYR A O 1
ATOM 694 N N . TRP A 1 88 ? 16.447 -4.584 -4.199 1.00 80.25 88 TRP A N 1
ATOM 695 C CA . TRP A 1 88 ? 17.182 -3.754 -5.154 1.00 80.25 88 TRP A CA 1
ATOM 696 C C . TRP A 1 88 ? 18.556 -3.307 -4.645 1.00 80.25 88 TRP A C 1
ATOM 698 O O . TRP A 1 88 ? 19.385 -2.899 -5.456 1.00 80.25 88 TRP A O 1
ATOM 708 N N . ALA A 1 89 ? 18.796 -3.394 -3.335 1.00 80.81 89 ALA A N 1
ATOM 709 C CA . ALA A 1 89 ? 20.085 -3.125 -2.705 1.00 80.81 89 ALA A CA 1
ATOM 710 C C . ALA A 1 89 ? 20.979 -4.376 -2.549 1.00 80.81 89 ALA A C 1
ATOM 712 O O . ALA A 1 89 ? 22.138 -4.235 -2.165 1.00 80.81 89 ALA A O 1
ATOM 713 N N . SER A 1 90 ? 20.458 -5.583 -2.806 1.00 76.75 90 SER A N 1
ATOM 714 C CA . SER A 1 90 ? 21.163 -6.864 -2.641 1.00 76.75 90 SER A CA 1
ATOM 715 C C . SER A 1 90 ? 21.641 -7.438 -3.979 1.00 76.75 90 SER A C 1
ATOM 717 O O . SER A 1 90 ? 20.914 -7.394 -4.970 1.00 76.75 90 SER A O 1
ATOM 719 N N . ASP A 1 91 ? 22.820 -8.068 -3.988 1.00 67.94 91 ASP A N 1
ATOM 720 C CA . ASP A 1 91 ? 23.343 -8.809 -5.149 1.00 67.94 91 ASP A CA 1
ATOM 721 C C . ASP A 1 91 ? 22.652 -10.177 -5.351 1.00 67.94 91 ASP A C 1
ATOM 723 O O . ASP A 1 91 ? 22.697 -10.743 -6.443 1.00 67.94 91 ASP A O 1
ATOM 727 N N . ASP A 1 92 ? 21.979 -10.706 -4.320 1.00 63.38 92 ASP A N 1
ATOM 728 C CA . ASP A 1 92 ? 21.310 -12.016 -4.328 1.00 63.38 92 ASP A CA 1
ATOM 729 C C . ASP A 1 92 ? 19.813 -11.844 -3.993 1.00 63.38 92 ASP A C 1
ATOM 731 O O . ASP A 1 92 ? 19.384 -11.871 -2.837 1.00 63.38 92 ASP A O 1
ATOM 735 N N . GLY A 1 93 ? 19.008 -11.510 -5.009 1.00 58.56 93 GLY A N 1
ATOM 736 C CA . GLY A 1 93 ? 17.661 -10.945 -4.831 1.00 58.56 93 GLY A CA 1
ATOM 737 C C . GLY A 1 93 ? 16.486 -11.941 -4.790 1.00 58.56 93 GLY A C 1
ATOM 738 O O . GLY A 1 93 ? 15.390 -11.599 -4.355 1.00 58.56 93 GLY A O 1
ATOM 739 N N . ALA A 1 94 ? 16.622 -13.188 -5.237 1.00 61.69 94 ALA A N 1
ATOM 740 C CA . ALA A 1 94 ? 15.435 -13.984 -5.600 1.00 61.69 94 ALA A CA 1
ATOM 741 C C . ALA A 1 94 ? 14.476 -14.332 -4.432 1.00 61.69 94 ALA A C 1
ATOM 743 O O . ALA A 1 94 ? 13.264 -14.430 -4.642 1.00 61.69 94 ALA A O 1
ATOM 744 N N . VAL A 1 95 ? 14.989 -14.500 -3.207 1.00 58.81 95 VAL A N 1
ATOM 745 C CA . VAL A 1 95 ? 14.206 -14.971 -2.043 1.00 58.81 95 VAL A CA 1
ATOM 746 C C . VAL A 1 95 ? 13.261 -13.890 -1.493 1.00 58.81 95 VAL A C 1
ATOM 748 O O . VAL A 1 95 ? 12.175 -14.206 -1.011 1.00 58.81 95 VAL A O 1
ATOM 751 N N . PHE A 1 96 ? 13.606 -12.609 -1.641 1.00 66.88 96 PHE A N 1
ATOM 752 C CA . PHE A 1 96 ? 12.869 -11.491 -1.040 1.00 66.88 96 PHE A CA 1
ATOM 753 C C . PHE A 1 96 ? 11.503 -11.229 -1.704 1.00 66.88 96 PHE A C 1
ATOM 755 O O . PHE A 1 96 ? 10.548 -10.804 -1.059 1.00 66.88 96 PHE A O 1
ATOM 762 N N . LEU A 1 97 ? 11.339 -11.540 -2.992 1.00 80.44 97 LEU A N 1
ATOM 763 C CA . LEU A 1 97 ? 10.159 -11.100 -3.752 1.00 80.44 97 LEU A CA 1
ATOM 764 C C . LEU A 1 97 ? 8.857 -11.859 -3.437 1.00 80.44 97 LEU A C 1
ATOM 766 O O . LEU A 1 97 ? 7.774 -11.382 -3.791 1.00 80.44 97 LEU A O 1
ATOM 770 N N . ALA A 1 98 ? 8.927 -13.048 -2.830 1.00 82.06 98 ALA A N 1
ATOM 771 C CA . ALA A 1 98 ? 7.735 -13.845 -2.526 1.00 82.06 98 ALA A CA 1
ATOM 772 C C . ALA A 1 98 ? 6.881 -13.198 -1.422 1.00 82.06 98 ALA A C 1
ATOM 774 O O . ALA A 1 98 ? 5.662 -13.082 -1.578 1.00 82.06 98 ALA A O 1
ATOM 775 N N . ASP A 1 99 ? 7.527 -12.709 -0.364 1.00 80.44 99 ASP A N 1
ATOM 776 C CA . ASP A 1 99 ? 6.858 -12.057 0.762 1.00 80.44 99 ASP A CA 1
ATOM 777 C C . ASP A 1 99 ? 6.316 -10.682 0.372 1.00 80.44 99 ASP A C 1
ATOM 779 O O . ASP A 1 99 ? 5.147 -10.387 0.631 1.00 80.44 99 ASP A O 1
ATOM 783 N N . ALA A 1 100 ? 7.097 -9.883 -0.368 1.00 87.44 100 ALA A N 1
ATOM 784 C CA . ALA A 1 100 ? 6.610 -8.620 -0.925 1.00 87.44 100 ALA A CA 1
ATOM 785 C C . ALA A 1 100 ? 5.362 -8.830 -1.795 1.00 87.44 100 ALA A C 1
ATOM 787 O O . ALA A 1 100 ? 4.381 -8.101 -1.661 1.00 87.44 100 ALA A O 1
ATOM 788 N N . ARG A 1 101 ? 5.339 -9.876 -2.635 1.00 90.88 101 ARG A N 1
ATOM 789 C CA . ARG A 1 101 ? 4.153 -10.210 -3.437 1.00 90.88 101 ARG A CA 1
ATOM 790 C C . ARG A 1 101 ? 2.930 -10.503 -2.576 1.00 90.88 101 ARG A C 1
ATOM 792 O O . ARG A 1 101 ? 1.833 -10.084 -2.943 1.00 90.88 101 ARG A O 1
ATOM 799 N N . ARG A 1 102 ? 3.097 -11.230 -1.471 1.00 86.94 102 ARG A N 1
ATOM 800 C CA . ARG A 1 102 ? 1.992 -11.548 -0.563 1.00 86.94 102 ARG A CA 1
ATOM 801 C C . ARG A 1 102 ? 1.447 -10.285 0.100 1.00 86.94 102 ARG A C 1
ATOM 803 O O . ARG A 1 102 ? 0.243 -10.058 0.039 1.00 86.94 102 ARG A O 1
ATOM 810 N N . TYR A 1 103 ? 2.321 -9.444 0.650 1.00 86.88 103 TYR A N 1
ATOM 811 C CA . TYR A 1 103 ? 1.911 -8.195 1.292 1.00 86.88 103 TYR A CA 1
ATOM 812 C C . TYR A 1 103 ? 1.199 -7.247 0.326 1.00 86.88 103 TYR A C 1
ATOM 814 O O . TYR A 1 103 ? 0.145 -6.716 0.662 1.00 86.88 103 TYR A O 1
ATOM 822 N N . VAL A 1 104 ? 1.708 -7.105 -0.900 1.00 93.25 104 VAL A N 1
ATOM 823 C CA . VAL A 1 104 ? 1.062 -6.308 -1.954 1.00 93.25 104 VAL A CA 1
ATOM 824 C C . VAL A 1 104 ? -0.320 -6.852 -2.315 1.00 93.25 104 VAL A C 1
ATOM 826 O O . VAL A 1 104 ? -1.269 -6.081 -2.458 1.00 93.25 104 VAL A O 1
ATOM 829 N N . ALA A 1 105 ? -0.460 -8.173 -2.458 1.00 89.44 105 ALA A N 1
ATOM 830 C CA . ALA A 1 105 ? -1.743 -8.788 -2.788 1.00 89.44 105 ALA A CA 1
ATOM 831 C C . ALA A 1 105 ? -2.785 -8.570 -1.678 1.00 89.44 105 ALA A C 1
ATOM 833 O O . ALA A 1 105 ? -3.929 -8.221 -1.974 1.00 89.44 105 ALA A O 1
ATOM 834 N N . ASP A 1 106 ? -2.391 -8.728 -0.412 1.00 81.38 106 ASP A N 1
ATOM 835 C CA . ASP A 1 106 ? -3.271 -8.462 0.728 1.00 81.38 106 ASP A CA 1
ATOM 836 C C . ASP A 1 106 ? -3.620 -6.972 0.847 1.00 81.38 106 ASP A C 1
ATOM 838 O O . ASP A 1 106 ? -4.787 -6.638 1.062 1.00 81.38 106 ASP A O 1
ATOM 842 N N . ALA A 1 107 ? -2.658 -6.073 0.620 1.00 81.50 107 ALA A N 1
ATOM 843 C CA . ALA A 1 107 ? -2.898 -4.633 0.607 1.00 81.50 107 ALA A CA 1
ATOM 844 C C . ALA A 1 107 ? -3.927 -4.248 -0.469 1.00 81.50 107 ALA A C 1
ATOM 846 O O . ALA A 1 107 ? -4.913 -3.590 -0.157 1.00 81.50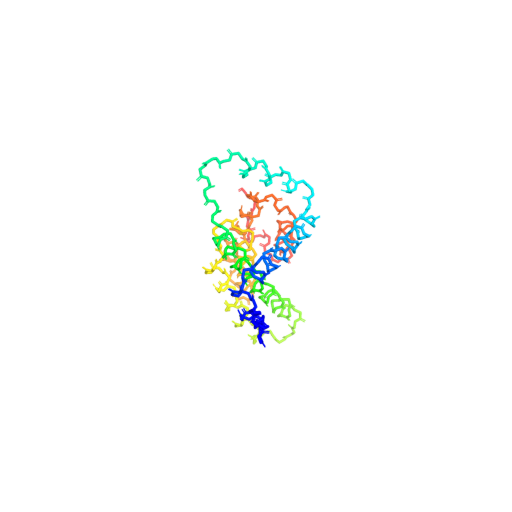 107 ALA A O 1
ATOM 847 N N . LEU A 1 108 ? -3.779 -4.727 -1.711 1.00 89.62 108 LEU A N 1
ATOM 848 C CA . LEU A 1 108 ? -4.730 -4.457 -2.803 1.00 89.62 108 LEU A CA 1
ATOM 849 C C . LEU A 1 108 ? -6.132 -5.032 -2.555 1.00 89.62 108 LEU A C 1
ATOM 851 O O . LEU A 1 108 ? -7.125 -4.472 -3.033 1.00 89.62 108 LEU A O 1
ATOM 855 N N . ARG A 1 109 ? -6.217 -6.156 -1.837 1.00 84.88 109 ARG A N 1
ATOM 856 C CA . ARG A 1 109 ? -7.489 -6.790 -1.475 1.00 84.88 109 ARG A CA 1
ATOM 857 C C . ARG A 1 109 ? -8.248 -5.990 -0.417 1.00 84.88 109 ARG A C 1
ATOM 859 O O . ARG A 1 109 ? -9.471 -5.949 -0.478 1.00 84.88 109 ARG A O 1
ATOM 866 N N . ILE A 1 110 ? -7.539 -5.407 0.550 1.00 81.12 110 ILE A N 1
ATOM 867 C CA . ILE A 1 110 ? -8.140 -4.740 1.715 1.00 81.12 110 ILE A CA 1
ATOM 868 C C . ILE A 1 110 ? -8.325 -3.235 1.481 1.00 81.12 110 ILE A C 1
ATOM 870 O O . ILE A 1 110 ? -9.285 -2.658 1.982 1.00 81.12 110 ILE A O 1
ATOM 874 N N . ALA A 1 111 ? -7.422 -2.596 0.733 1.00 75.81 111 ALA A N 1
ATOM 875 C CA . ALA A 1 111 ? -7.420 -1.149 0.556 1.00 75.81 111 ALA A CA 1
ATOM 876 C C . ALA A 1 111 ? -8.731 -0.647 -0.075 1.00 75.81 111 ALA A C 1
ATOM 878 O O . ALA A 1 111 ? -9.090 -1.127 -1.160 1.00 75.81 111 ALA A O 1
ATOM 879 N N . PRO A 1 112 ? -9.410 0.341 0.538 1.00 78.62 112 PRO A N 1
ATOM 880 C CA . PRO A 1 112 ? -10.574 0.989 -0.051 1.00 78.62 112 PRO A CA 1
ATOM 881 C C . PRO A 1 112 ? -10.269 1.542 -1.442 1.00 78.62 112 PRO A C 1
ATOM 883 O O . PRO A 1 112 ? -9.125 1.896 -1.748 1.00 78.62 112 PRO A O 1
ATOM 886 N N . GLN A 1 113 ? -11.293 1.596 -2.295 1.00 79.38 113 GLN A N 1
ATOM 887 C CA . GLN A 1 113 ? -11.160 2.209 -3.616 1.00 79.38 113 GLN A CA 1
ATOM 888 C C . GLN A 1 113 ? -10.728 3.670 -3.461 1.00 79.38 113 GLN A C 1
ATOM 890 O O . GLN A 1 113 ? -11.118 4.323 -2.500 1.00 79.38 113 GLN A O 1
ATOM 895 N N . GLU A 1 114 ? -9.875 4.140 -4.372 1.00 79.31 114 GLU A N 1
ATOM 896 C CA . GLU A 1 114 ? -9.389 5.532 -4.437 1.00 79.31 114 GLU A CA 1
ATOM 897 C C . GLU A 1 114 ? -8.588 6.039 -3.220 1.00 79.31 114 GLU A C 1
ATOM 899 O O . GLU A 1 114 ? -8.040 7.138 -3.266 1.00 79.31 114 GLU A O 1
ATOM 904 N N . HIS A 1 115 ? -8.418 5.236 -2.165 1.00 80.12 115 HIS A N 1
ATOM 905 C CA . HIS A 1 115 ? -7.604 5.613 -1.013 1.00 80.12 115 HIS A CA 1
ATOM 906 C C . HIS A 1 115 ? -6.098 5.604 -1.363 1.00 80.12 115 HIS A C 1
ATOM 908 O O . HIS A 1 115 ? -5.632 4.658 -2.011 1.00 80.12 115 HIS A O 1
ATOM 914 N N . PRO A 1 116 ? -5.286 6.561 -0.869 1.00 83.50 116 PRO A N 1
ATOM 915 C CA . PRO A 1 116 ? -3.845 6.637 -1.150 1.00 83.50 116 PRO A CA 1
ATOM 916 C C . PRO A 1 116 ? -3.056 5.349 -0.885 1.00 83.50 116 PRO A C 1
ATOM 918 O O . PRO A 1 116 ? -2.170 4.976 -1.650 1.00 83.50 116 PRO A O 1
ATOM 921 N N . GLU A 1 117 ? -3.406 4.607 0.164 1.00 83.44 117 GLU A N 1
ATOM 922 C CA . GLU A 1 117 ? -2.781 3.309 0.462 1.00 83.44 117 GLU A CA 1
ATOM 923 C C . GLU A 1 117 ? -3.019 2.249 -0.633 1.00 83.44 117 GLU A C 1
ATOM 925 O O . GLU A 1 117 ? -2.189 1.360 -0.831 1.00 83.44 117 GLU A O 1
ATOM 930 N N . ARG A 1 118 ? -4.100 2.356 -1.415 1.00 88.50 118 ARG A N 1
ATOM 931 C CA . ARG A 1 118 ? -4.295 1.535 -2.619 1.00 88.50 118 ARG A CA 1
ATOM 932 C C . ARG A 1 118 ? -3.337 1.957 -3.735 1.00 88.50 118 ARG A C 1
ATOM 934 O O . ARG A 1 118 ? -2.787 1.093 -4.414 1.00 88.50 118 ARG A O 1
ATOM 941 N N . GLY A 1 119 ? -3.077 3.259 -3.870 1.00 91.88 119 GLY A N 1
ATOM 942 C CA . GLY A 1 119 ? -2.040 3.805 -4.752 1.00 91.88 119 GLY A CA 1
ATOM 943 C C . GLY A 1 119 ? -0.641 3.299 -4.387 1.00 91.88 119 GLY A C 1
ATOM 944 O O . GLY A 1 119 ? 0.068 2.779 -5.248 1.00 91.88 119 GLY A O 1
ATOM 945 N N . ARG A 1 120 ? -0.276 3.317 -3.095 1.00 92.75 120 ARG A N 1
ATOM 946 C CA . ARG A 1 120 ? 0.981 2.719 -2.593 1.00 92.75 120 ARG A CA 1
ATOM 947 C C . ARG A 1 120 ? 1.075 1.223 -2.905 1.00 92.75 120 ARG A C 1
ATOM 949 O O . ARG A 1 120 ? 2.128 0.745 -3.321 1.00 92.75 120 ARG A O 1
ATOM 956 N N . ALA A 1 121 ? -0.025 0.485 -2.773 1.00 95.12 121 ALA A N 1
ATOM 957 C CA . ALA A 1 121 ? -0.051 -0.934 -3.111 1.00 95.12 121 ALA A CA 1
ATOM 958 C C . ALA A 1 121 ? 0.143 -1.179 -4.622 1.00 95.12 121 ALA A C 1
ATOM 960 O O . ALA A 1 121 ? 0.871 -2.098 -5.004 1.00 95.12 121 ALA A O 1
ATOM 961 N N . TYR A 1 122 ? -0.439 -0.339 -5.490 1.00 96.56 122 TYR A N 1
ATOM 962 C 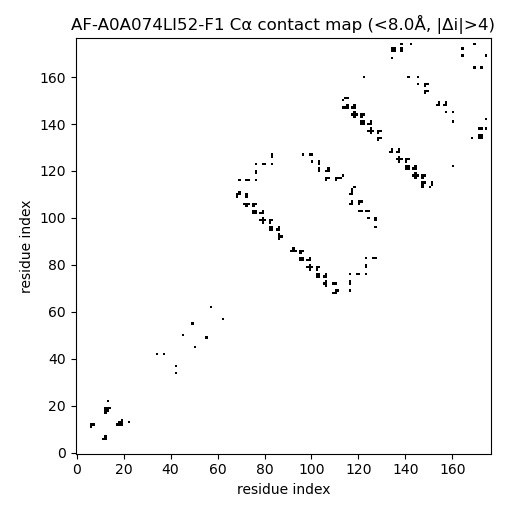CA . TYR A 1 122 ? -0.185 -0.381 -6.935 1.00 96.56 122 TYR A CA 1
ATOM 963 C C . TYR A 1 122 ? 1.266 -0.034 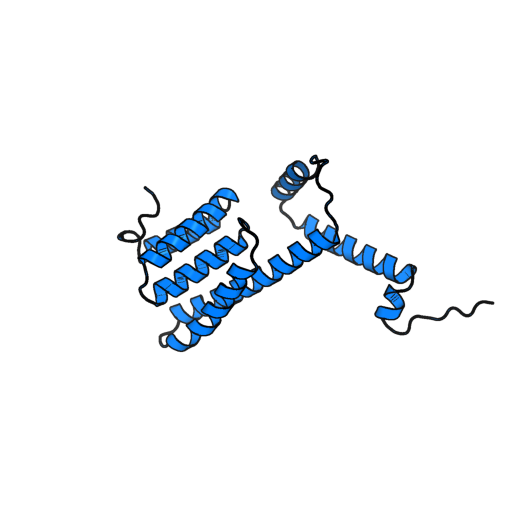-7.288 1.00 96.56 122 TYR A C 1
ATOM 965 O O . TYR A 1 122 ? 1.864 -0.760 -8.085 1.00 96.56 122 TYR A O 1
ATOM 973 N N . LYS A 1 123 ? 1.856 0.986 -6.645 1.00 94.06 123 LYS A N 1
ATOM 974 C CA . LYS A 1 123 ? 3.292 1.307 -6.749 1.00 94.06 123 LYS A CA 1
ATOM 975 C C . LYS A 1 123 ? 4.138 0.075 -6.430 1.00 94.06 123 LYS A C 1
ATOM 977 O O . LYS A 1 123 ? 4.890 -0.402 -7.274 1.00 94.06 123 LYS A O 1
ATOM 982 N N . ASN A 1 124 ? 3.952 -0.512 -5.251 1.00 93.56 124 ASN A N 1
ATOM 983 C CA . ASN A 1 124 ? 4.710 -1.689 -4.821 1.00 93.56 124 ASN A CA 1
ATOM 984 C C . ASN A 1 124 ? 4.513 -2.886 -5.768 1.00 93.56 124 ASN A C 1
ATOM 986 O O . ASN A 1 124 ? 5.448 -3.648 -6.031 1.00 93.56 124 ASN A O 1
ATOM 990 N N . PHE A 1 125 ? 3.314 -3.048 -6.335 1.00 95.56 125 PHE A N 1
ATOM 991 C CA . PHE A 1 125 ? 3.076 -4.088 -7.329 1.00 95.56 125 PHE A CA 1
ATOM 992 C C . PHE A 1 125 ? 3.835 -3.830 -8.637 1.00 95.56 125 PHE A C 1
ATOM 994 O O . PHE A 1 125 ? 4.428 -4.757 -9.191 1.00 95.56 125 PHE A O 1
ATOM 1001 N N . ALA A 1 126 ? 3.886 -2.586 -9.109 1.00 92.44 126 ALA A N 1
ATOM 1002 C CA . ALA A 1 126 ? 4.691 -2.229 -10.271 1.00 92.44 126 ALA A CA 1
ATOM 1003 C C . ALA A 1 126 ? 6.174 -2.578 -10.058 1.00 92.44 126 ALA A C 1
ATOM 1005 O O . ALA A 1 126 ? 6.789 -3.184 -10.932 1.00 92.44 126 ALA A O 1
ATOM 1006 N N . TYR A 1 127 ? 6.723 -2.328 -8.866 1.00 89.12 127 TYR A N 1
ATOM 1007 C CA . TYR A 1 127 ? 8.117 -2.660 -8.534 1.00 89.12 127 TYR A CA 1
ATOM 1008 C C . TYR A 1 127 ? 8.387 -4.166 -8.591 1.00 89.12 127 TYR A C 1
ATOM 1010 O O . TYR A 1 127 ? 9.413 -4.599 -9.118 1.00 89.12 127 TYR A O 1
ATOM 1018 N N . LEU A 1 128 ? 7.445 -4.985 -8.113 1.00 90.62 128 LEU A N 1
ATOM 1019 C CA . LEU A 1 128 ? 7.520 -6.442 -8.257 1.00 90.62 128 LEU A CA 1
ATOM 1020 C C . LEU A 1 128 ? 7.514 -6.888 -9.723 1.00 90.62 128 LEU A C 1
ATOM 1022 O O . LEU A 1 128 ? 8.117 -7.909 -10.061 1.00 90.62 128 LEU A O 1
ATOM 1026 N N . LEU A 1 129 ? 6.797 -6.171 -10.589 1.00 90.69 129 LEU A N 1
ATOM 1027 C CA . LEU A 1 129 ? 6.754 -6.461 -12.018 1.00 90.69 129 LEU A CA 1
ATOM 1028 C C . LEU A 1 129 ? 8.030 -6.005 -12.730 1.00 90.69 129 LEU A C 1
ATOM 1030 O O . LEU A 1 129 ? 8.531 -6.759 -13.566 1.00 90.69 129 LEU A O 1
ATOM 1034 N N . PHE A 1 130 ? 8.608 -4.864 -12.351 1.00 86.88 130 PHE A N 1
ATOM 1035 C CA . PHE A 1 130 ? 9.921 -4.434 -12.838 1.00 86.88 130 PHE A CA 1
ATOM 1036 C C . PHE A 1 130 ? 11.019 -5.430 -12.474 1.00 86.88 130 PHE A C 1
ATOM 1038 O O . PHE A 1 130 ? 11.782 -5.832 -13.346 1.00 86.88 130 PHE A O 1
ATOM 1045 N N . ALA A 1 131 ? 11.030 -5.940 -11.238 1.00 86.00 131 ALA A N 1
ATOM 1046 C CA . ALA A 1 131 ? 11.966 -6.987 -10.817 1.00 86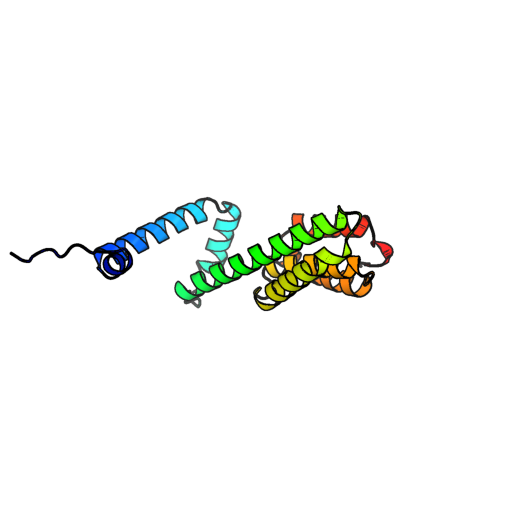.00 131 ALA A CA 1
ATOM 1047 C C . ALA A 1 131 ? 11.854 -8.285 -11.648 1.00 86.00 131 ALA A C 1
ATOM 1049 O O . ALA A 1 131 ? 12.740 -9.134 -11.612 1.00 86.00 131 ALA A O 1
ATOM 1050 N N . ARG A 1 132 ? 10.758 -8.452 -12.400 1.00 87.25 132 ARG A N 1
ATOM 1051 C CA . ARG A 1 132 ? 10.483 -9.597 -13.280 1.00 87.25 132 ARG A CA 1
ATOM 1052 C C . ARG A 1 132 ? 10.512 -9.231 -14.766 1.00 87.25 132 ARG A C 1
ATOM 1054 O O . ARG A 1 132 ? 10.010 -10.014 -15.572 1.00 87.25 132 ARG A O 1
ATOM 1061 N N . ASN A 1 133 ? 11.041 -8.059 -15.122 1.00 86.56 133 ASN A N 1
ATOM 1062 C CA . ASN A 1 133 ? 11.090 -7.532 -16.491 1.00 86.56 133 ASN A CA 1
ATOM 1063 C C . ASN A 1 133 ? 9.713 -7.478 -17.183 1.00 86.56 133 ASN A C 1
ATOM 1065 O O . ASN A 1 133 ? 9.594 -7.664 -18.392 1.00 86.56 133 ASN A O 1
ATOM 1069 N N . LYS A 1 134 ? 8.639 -7.254 -16.415 1.00 89.25 134 LYS A N 1
ATOM 1070 C CA . LYS A 1 134 ? 7.268 -7.105 -16.928 1.00 89.25 134 LYS A CA 1
ATOM 1071 C C . LYS A 1 134 ? 6.887 -5.629 -17.040 1.00 89.25 134 LYS A C 1
ATOM 1073 O O . LYS A 1 134 ? 5.884 -5.215 -16.460 1.00 89.25 134 LYS A O 1
ATOM 1078 N N . THR A 1 135 ? 7.676 -4.854 -17.784 1.00 85.88 135 THR A N 1
ATOM 1079 C CA . THR A 1 135 ? 7.565 -3.388 -17.829 1.00 85.88 135 THR A CA 1
ATOM 1080 C C . THR A 1 135 ? 6.172 -2.899 -18.208 1.00 85.88 135 THR A C 1
ATOM 1082 O O . THR A 1 135 ? 5.580 -2.159 -17.437 1.00 85.88 135 THR A O 1
ATOM 1085 N N . ASN A 1 136 ? 5.585 -3.364 -19.316 1.00 86.62 136 ASN A N 1
ATOM 1086 C CA . ASN A 1 136 ? 4.272 -2.867 -19.761 1.00 86.62 136 ASN A CA 1
ATOM 1087 C C . ASN A 1 136 ? 3.188 -3.007 -18.681 1.00 86.62 136 ASN A C 1
ATOM 1089 O O . ASN A 1 136 ? 2.410 -2.091 -18.438 1.00 86.62 136 ASN A O 1
ATOM 1093 N N . ALA A 1 137 ? 3.161 -4.151 -17.993 1.00 89.31 137 ALA A N 1
ATOM 1094 C CA . ALA A 1 137 ? 2.210 -4.382 -16.912 1.00 89.31 137 ALA A CA 1
ATOM 1095 C C . ALA A 1 137 ? 2.537 -3.548 -15.662 1.00 89.31 137 ALA A C 1
ATOM 1097 O O . ALA A 1 137 ? 1.624 -3.172 -14.934 1.00 89.31 137 ALA A O 1
ATOM 1098 N N . ALA A 1 138 ? 3.814 -3.245 -15.416 1.00 90.06 138 ALA A N 1
ATOM 1099 C CA . ALA A 1 138 ? 4.222 -2.321 -14.365 1.00 90.06 138 ALA A CA 1
ATOM 1100 C C . ALA A 1 138 ? 3.752 -0.891 -14.674 1.00 90.06 138 ALA A C 1
ATOM 1102 O O . ALA A 1 138 ? 3.137 -0.274 -13.811 1.00 90.06 138 ALA A O 1
ATOM 1103 N N . CYS A 1 139 ? 3.935 -0.404 -15.906 1.00 87.75 139 CYS A N 1
ATOM 1104 C CA . CYS A 1 139 ? 3.507 0.933 -16.327 1.00 87.75 139 CYS A CA 1
ATOM 1105 C C . CYS A 1 139 ? 2.004 1.162 -16.103 1.00 87.75 139 CYS A C 1
ATOM 1107 O O . CYS A 1 139 ? 1.608 2.207 -15.594 1.00 87.75 139 CYS A O 1
ATOM 1109 N N . GLU A 1 140 ? 1.162 0.171 -16.414 1.00 90.94 140 GLU A N 1
ATOM 1110 C CA . GLU A 1 140 ? -0.285 0.249 -16.162 1.00 90.94 140 GLU A CA 1
ATOM 1111 C C . GLU A 1 140 ? -0.621 0.400 -14.671 1.00 90.94 140 GLU A C 1
ATOM 1113 O O . GLU A 1 140 ? -1.564 1.098 -14.300 1.00 90.94 140 GLU A O 1
ATOM 1118 N N . LEU A 1 141 ? 0.150 -0.244 -13.792 1.00 93.12 141 LEU A N 1
ATOM 1119 C CA . LEU A 1 141 ? -0.029 -0.113 -12.346 1.00 93.12 141 LEU A CA 1
ATOM 1120 C C . LEU A 1 141 ? 0.485 1.232 -11.832 1.00 93.12 141 LEU A C 1
ATOM 1122 O O . LEU A 1 141 ? -0.146 1.809 -10.950 1.00 93.12 141 LEU A O 1
ATOM 1126 N N . ILE A 1 142 ? 1.575 1.746 -12.405 1.00 90.44 142 ILE A N 1
ATOM 1127 C CA . ILE A 1 142 ? 2.067 3.095 -12.110 1.00 90.44 142 ILE A CA 1
ATOM 1128 C C . ILE A 1 142 ? 1.013 4.127 -12.488 1.00 90.44 142 ILE A C 1
ATOM 1130 O O . ILE A 1 142 ? 0.668 4.946 -11.648 1.00 90.44 142 ILE A O 1
ATOM 1134 N N . LYS A 1 143 ? 0.416 4.023 -13.681 1.00 90.94 143 LYS A N 1
ATOM 1135 C CA . LYS A 1 143 ? -0.675 4.908 -14.102 1.00 90.94 143 LYS A CA 1
ATOM 1136 C C . LYS A 1 143 ? -1.825 4.911 -13.093 1.00 90.94 143 LYS A C 1
ATOM 1138 O O . LYS A 1 143 ? -2.245 5.969 -12.650 1.00 90.94 143 LYS A O 1
ATOM 1143 N N . ARG A 1 144 ? -2.275 3.733 -12.646 1.00 93.31 144 ARG A N 1
ATOM 1144 C CA . ARG A 1 144 ? -3.326 3.628 -11.615 1.00 93.31 144 ARG A CA 1
ATOM 1145 C C . ARG A 1 144 ? -2.918 4.247 -10.278 1.00 93.31 144 ARG A C 1
ATOM 1147 O O . ARG A 1 144 ? -3.761 4.827 -9.601 1.00 93.31 144 ARG A O 1
ATOM 1154 N N . ALA A 1 145 ? -1.658 4.093 -9.869 1.00 93.25 145 ALA A N 1
ATOM 1155 C CA . ALA A 1 145 ? -1.146 4.732 -8.661 1.00 93.25 145 ALA A CA 1
ATOM 1156 C C . ALA A 1 145 ? -1.145 6.261 -8.809 1.00 93.25 145 ALA A C 1
ATOM 1158 O O . ALA A 1 145 ? -1.641 6.953 -7.923 1.00 93.25 145 ALA A O 1
ATOM 1159 N N . THR A 1 146 ? -0.672 6.770 -9.950 1.00 90.38 146 THR A N 1
ATOM 1160 C CA . THR A 1 146 ? -0.675 8.194 -10.296 1.00 90.38 146 THR A CA 1
ATOM 1161 C C . THR A 1 146 ? -2.087 8.765 -10.314 1.00 90.38 146 THR A C 1
ATOM 1163 O O . THR A 1 146 ? -2.306 9.789 -9.679 1.00 90.38 146 THR A O 1
ATOM 1166 N N . ASP A 1 147 ? -3.052 8.095 -10.950 1.00 89.06 147 ASP A N 1
ATOM 1167 C CA . ASP A 1 147 ? -4.450 8.544 -10.997 1.00 89.06 147 ASP A CA 1
ATOM 1168 C C . ASP A 1 147 ? -5.022 8.710 -9.578 1.00 89.06 147 ASP A C 1
ATOM 1170 O O . ASP A 1 147 ? -5.651 9.725 -9.271 1.00 89.06 147 ASP A O 1
ATOM 1174 N N . ILE A 1 148 ? -4.755 7.747 -8.683 1.00 83.25 148 ILE A N 1
ATOM 1175 C CA . ILE A 1 148 ? -5.174 7.810 -7.274 1.00 83.25 148 ILE A CA 1
ATOM 1176 C C . ILE A 1 148 ? -4.482 8.968 -6.549 1.00 83.25 148 ILE A C 1
ATOM 1178 O O . ILE A 1 148 ? -5.139 9.728 -5.838 1.00 83.25 148 ILE A O 1
ATOM 1182 N N . PHE A 1 149 ? -3.169 9.127 -6.711 1.00 83.00 149 PHE A N 1
ATOM 1183 C CA . PHE A 1 149 ? -2.435 10.207 -6.053 1.00 83.00 149 PHE A CA 1
ATOM 1184 C C . PHE A 1 149 ? -2.865 11.589 -6.557 1.00 83.00 149 PHE A C 1
ATOM 1186 O O . PHE A 1 149 ? -3.038 12.496 -5.747 1.00 83.00 149 PHE A O 1
ATOM 1193 N N . GLN A 1 150 ? -3.146 11.735 -7.854 1.00 81.38 150 GLN A N 1
ATOM 1194 C CA . GLN A 1 150 ? -3.670 12.967 -8.445 1.00 81.38 150 GLN A CA 1
ATOM 1195 C C . GLN A 1 150 ? -5.041 13.330 -7.874 1.00 81.38 150 GLN A C 1
ATOM 1197 O O . GLN A 1 150 ? -5.233 14.466 -7.446 1.00 81.38 150 GLN A O 1
ATOM 1202 N N . HIS A 1 151 ? -5.965 12.366 -7.796 1.00 78.25 151 HIS A N 1
ATOM 1203 C CA . HIS A 1 151 ? -7.290 12.593 -7.205 1.00 78.25 151 HIS A CA 1
ATOM 1204 C C . HIS A 1 151 ? -7.214 13.026 -5.734 1.00 78.25 151 HIS A C 1
ATOM 1206 O O . HIS A 1 151 ? -8.068 13.778 -5.274 1.00 78.25 151 HIS A O 1
ATOM 1212 N N . ASN A 1 152 ? -6.180 12.591 -5.010 1.00 73.31 152 ASN A N 1
ATOM 1213 C CA . ASN A 1 152 ? -5.967 12.929 -3.602 1.00 73.31 152 ASN A CA 1
ATOM 1214 C C . ASN A 1 152 ? -5.018 14.128 -3.384 1.00 73.31 152 ASN A C 1
ATOM 1216 O O . ASN A 1 152 ? -4.699 14.439 -2.240 1.00 73.31 152 ASN A O 1
ATOM 1220 N N . GLY A 1 153 ? -4.549 14.805 -4.442 1.00 80.31 153 GLY A N 1
ATOM 1221 C CA . GLY A 1 153 ? -3.646 15.961 -4.326 1.00 80.31 153 GLY A CA 1
ATOM 1222 C C . GLY A 1 153 ? -2.235 15.632 -3.810 1.00 80.31 153 GLY A C 1
ATOM 1223 O O . GLY A 1 153 ? -1.553 16.500 -3.271 1.00 80.31 153 GLY A O 1
ATOM 1224 N N . LEU A 1 154 ? -1.794 14.383 -3.964 1.00 74.75 154 LEU A N 1
ATOM 1225 C CA . LEU A 1 154 ? -0.549 13.837 -3.417 1.00 74.75 154 LEU A CA 1
ATOM 1226 C C . LEU A 1 154 ? 0.632 14.018 -4.384 1.00 74.75 154 LEU A C 1
ATOM 1228 O O . LEU A 1 154 ? 1.093 13.070 -5.018 1.00 74.75 154 LEU A O 1
ATOM 1232 N N . VAL A 1 155 ? 1.094 15.265 -4.517 1.00 78.69 155 VAL A N 1
ATOM 1233 C CA . VAL A 1 155 ? 2.125 15.669 -5.495 1.00 78.69 155 VAL A CA 1
ATOM 1234 C C . VAL A 1 155 ? 3.475 14.991 -5.240 1.00 78.69 155 VAL A C 1
ATOM 1236 O O . VAL A 1 155 ? 4.069 14.466 -6.174 1.00 78.69 155 VAL A O 1
ATOM 1239 N N . GLU A 1 156 ? 3.919 14.902 -3.985 1.00 78.38 156 GLU A N 1
ATOM 1240 C CA . GLU A 1 156 ? 5.213 14.287 -3.639 1.00 78.38 156 GLU A CA 1
ATOM 1241 C C . GLU A 1 156 ? 5.288 12.810 -4.061 1.00 78.38 156 GLU A C 1
ATOM 1243 O O . GLU A 1 156 ? 6.308 12.335 -4.554 1.00 78.38 156 GLU A O 1
ATOM 1248 N N . GLN A 1 157 ? 4.186 12.075 -3.908 1.00 77.38 157 GLN A N 1
ATOM 1249 C CA . GLN A 1 157 ? 4.100 10.664 -4.280 1.00 77.38 157 GLN A CA 1
ATOM 1250 C C . GLN A 1 157 ? 4.077 10.480 -5.802 1.00 77.38 157 GLN A C 1
ATOM 1252 O O . GLN A 1 157 ? 4.505 9.442 -6.304 1.00 77.38 157 GLN A O 1
ATOM 1257 N N . ILE A 1 158 ? 3.582 11.470 -6.547 1.00 78.81 158 ILE A N 1
ATOM 1258 C CA . ILE A 1 158 ? 3.651 11.484 -8.011 1.00 78.81 158 ILE A CA 1
ATOM 1259 C C . ILE A 1 158 ? 5.092 11.735 -8.454 1.00 78.81 158 ILE A C 1
ATOM 1261 O O . ILE A 1 158 ? 5.580 11.019 -9.326 1.00 78.81 158 ILE A O 1
ATOM 1265 N N . ASP A 1 159 ? 5.783 12.687 -7.828 1.00 81.38 159 ASP A N 1
ATOM 1266 C CA . ASP A 1 159 ? 7.182 12.989 -8.138 1.00 81.38 159 ASP A CA 1
ATOM 1267 C C . ASP A 1 159 ? 8.088 11.774 -7.874 1.00 81.38 159 ASP A C 1
ATOM 1269 O O . ASP A 1 159 ? 8.903 11.425 -8.728 1.00 81.38 159 ASP A O 1
ATOM 1273 N N . GLU A 1 160 ? 7.870 11.049 -6.768 1.00 80.19 160 GLU A N 1
ATOM 1274 C CA . GLU A 1 160 ? 8.574 9.791 -6.464 1.00 80.19 160 GLU A CA 1
ATOM 1275 C C . GLU A 1 160 ? 8.374 8.738 -7.574 1.00 80.19 160 GLU A C 1
ATOM 1277 O O . GLU A 1 160 ? 9.318 8.067 -8.004 1.00 80.19 160 GLU A O 1
ATOM 1282 N N . LEU A 1 161 ? 7.140 8.593 -8.077 1.00 79.62 161 LEU A N 1
ATOM 1283 C CA . LEU A 1 161 ? 6.848 7.679 -9.184 1.00 79.62 161 LEU A CA 1
ATOM 1284 C C . LEU A 1 161 ? 7.562 8.104 -10.473 1.00 79.62 161 LEU A C 1
ATOM 1286 O O . LEU A 1 161 ? 8.065 7.247 -11.198 1.00 79.62 161 LEU A O 1
ATOM 1290 N N . LEU A 1 162 ? 7.607 9.404 -10.769 1.00 77.38 162 LEU A N 1
ATOM 1291 C CA . LEU A 1 162 ? 8.250 9.938 -11.970 1.00 77.38 162 LEU A CA 1
ATOM 1292 C C . LEU A 1 162 ? 9.777 9.791 -11.921 1.00 77.38 162 LEU A C 1
ATOM 1294 O O . LEU A 1 162 ? 10.379 9.391 -12.918 1.00 77.38 162 LEU A O 1
ATOM 1298 N N . GLU A 1 163 ? 10.402 10.033 -10.767 1.00 75.56 163 GLU A N 1
ATOM 1299 C CA . GLU A 1 163 ? 11.842 9.822 -10.561 1.00 75.56 163 GLU A CA 1
ATOM 1300 C C . GLU A 1 163 ? 12.239 8.348 -10.761 1.00 75.56 163 GLU A C 1
ATOM 1302 O O . GLU A 1 163 ? 13.255 8.011 -11.376 1.00 75.56 163 GLU A O 1
ATOM 1307 N N . MET A 1 164 ? 11.396 7.429 -10.303 1.00 70.19 164 MET A N 1
ATOM 1308 C CA . MET A 1 164 ? 11.611 6.002 -10.523 1.00 70.19 164 MET A CA 1
ATOM 1309 C C . MET A 1 164 ? 11.504 5.610 -12.008 1.00 70.19 164 MET A C 1
ATOM 1311 O O . MET A 1 164 ? 12.268 4.768 -12.486 1.00 70.19 164 MET A O 1
ATOM 1315 N N . LEU A 1 165 ? 10.582 6.213 -12.761 1.00 69.19 165 LEU A N 1
ATOM 1316 C CA . LEU A 1 165 ? 10.427 5.935 -14.192 1.00 69.19 165 LEU A CA 1
ATOM 131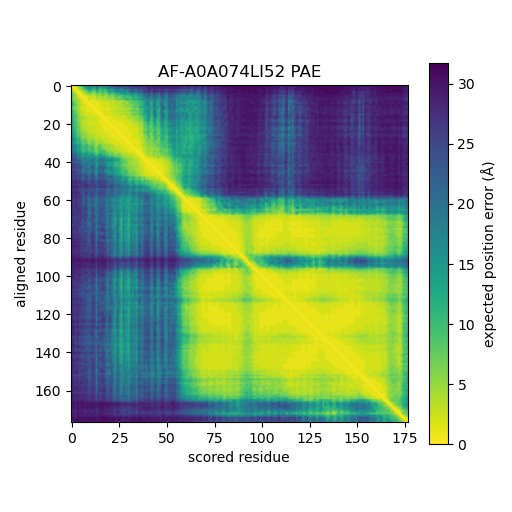7 C C . LEU A 1 165 ? 11.601 6.474 -15.020 1.00 69.19 165 LEU A C 1
ATOM 1319 O O . LEU A 1 165 ? 12.080 5.771 -15.918 1.00 69.19 165 LEU A O 1
ATOM 1323 N N . SER A 1 166 ? 12.097 7.672 -14.691 1.00 66.50 166 SER A N 1
ATOM 1324 C CA . SER A 1 166 ? 13.188 8.343 -15.415 1.00 66.50 166 SER A CA 1
ATOM 1325 C C . SER A 1 166 ? 14.519 7.591 -15.330 1.00 66.50 166 SER A C 1
ATOM 1327 O O . SER A 1 166 ? 15.340 7.644 -16.244 1.00 66.50 166 SER A O 1
ATOM 1329 N N . THR A 1 167 ? 14.723 6.802 -14.273 1.00 62.88 167 THR A N 1
ATOM 1330 C CA . THR A 1 167 ? 15.981 6.075 -14.062 1.00 62.88 167 THR A CA 1
ATOM 1331 C C . THR A 1 167 ? 16.050 4.717 -14.770 1.00 62.88 167 THR A C 1
ATOM 1333 O O . THR A 1 167 ? 17.149 4.168 -14.885 1.00 62.88 167 THR A O 1
ATOM 1336 N N . ARG A 1 168 ? 14.932 4.145 -15.263 1.00 57.53 168 ARG A N 1
ATOM 1337 C CA . ARG A 1 168 ? 14.933 2.780 -15.848 1.00 57.53 168 ARG A CA 1
ATOM 1338 C C . ARG A 1 168 ? 13.969 2.495 -17.007 1.00 57.53 168 ARG A C 1
ATOM 1340 O O . ARG A 1 168 ? 14.197 1.508 -17.700 1.00 57.53 168 ARG A O 1
ATOM 1347 N N . THR A 1 169 ? 12.898 3.267 -17.217 1.00 55.44 169 THR A N 1
ATOM 1348 C CA . THR A 1 169 ? 11.774 2.838 -18.094 1.00 55.44 169 THR A CA 1
ATOM 1349 C C . THR A 1 169 ? 11.028 3.971 -18.807 1.00 55.44 169 THR A C 1
ATOM 1351 O O . THR A 1 169 ? 9.975 3.738 -19.396 1.00 55.44 169 THR A O 1
ATOM 1354 N N . GLU A 1 170 ? 11.580 5.185 -18.806 1.00 53.06 170 GLU A N 1
ATOM 1355 C CA . GLU A 1 170 ? 10.951 6.411 -19.323 1.00 53.06 170 GLU A CA 1
ATOM 1356 C C . GLU A 1 170 ? 10.455 6.299 -20.780 1.00 53.06 170 GLU A C 1
ATOM 1358 O O . GLU A 1 170 ? 9.436 6.875 -21.155 1.00 53.06 170 GLU A O 1
ATOM 1363 N N . THR A 1 171 ? 11.130 5.501 -21.611 1.00 56.38 171 THR A N 1
ATOM 1364 C CA . THR A 1 171 ? 10.733 5.244 -23.005 1.00 56.38 171 THR A CA 1
ATOM 1365 C C . THR A 1 171 ? 9.615 4.206 -23.155 1.00 56.38 171 THR A C 1
ATOM 1367 O O . THR A 1 171 ? 8.886 4.244 -24.149 1.00 56.38 171 THR A O 1
ATOM 1370 N N . GLU A 1 172 ? 9.468 3.286 -22.197 1.00 59.03 172 GLU A N 1
ATOM 1371 C CA . GLU A 1 172 ? 8.505 2.174 -22.234 1.00 59.03 172 GLU A CA 1
ATOM 1372 C C . GLU A 1 172 ? 7.194 2.543 -21.532 1.00 59.03 172 GLU A C 1
ATOM 1374 O O . GLU A 1 172 ? 6.104 2.284 -22.046 1.00 59.03 172 GLU A O 1
ATOM 1379 N N . CYS A 1 173 ? 7.292 3.225 -20.393 1.00 64.25 173 CYS A N 1
ATOM 1380 C CA . CYS A 1 173 ? 6.160 3.825 -19.718 1.00 64.25 173 CYS A CA 1
ATOM 1381 C C . CYS A 1 173 ? 6.000 5.262 -20.233 1.00 64.25 173 CYS A C 1
ATOM 1383 O O . CYS A 1 173 ? 6.481 6.205 -19.614 1.00 64.25 173 CYS A O 1
ATOM 1385 N N . LYS A 1 174 ? 5.329 5.463 -21.374 1.00 60.56 174 LYS A N 1
ATOM 1386 C CA . LYS A 1 174 ? 4.895 6.806 -21.809 1.00 60.56 174 LYS A CA 1
ATOM 1387 C C . LYS A 1 174 ? 3.818 7.332 -20.849 1.00 60.56 174 LYS A C 1
ATOM 1389 O O . LYS A 1 174 ? 2.637 7.308 -21.176 1.00 60.56 174 LYS A O 1
ATOM 1394 N N . VAL A 1 175 ? 4.204 7.714 -19.632 1.00 54.41 175 VAL A N 1
ATOM 1395 C CA . VAL A 1 175 ? 3.254 8.017 -18.544 1.00 54.41 175 VAL A CA 1
ATOM 1396 C C . VAL A 1 175 ? 2.583 9.380 -18.715 1.00 54.41 175 VAL A C 1
ATOM 1398 O O . VAL A 1 175 ? 1.572 9.635 -18.075 1.00 54.41 175 VAL A O 1
ATOM 1401 N N . LEU A 1 176 ? 3.045 10.228 -19.636 1.00 47.28 176 LEU A N 1
ATOM 1402 C CA . LEU A 1 176 ? 2.403 11.508 -19.929 1.00 47.28 176 LEU A CA 1
ATOM 1403 C C . LEU A 1 176 ? 2.356 11.746 -21.443 1.00 47.28 176 LEU A C 1
ATOM 1405 O O . LEU A 1 176 ? 3.331 12.184 -22.052 1.00 47.28 176 LEU A O 1
ATOM 1409 N N . GLY A 1 177 ? 1.210 11.415 -22.036 1.00 41.97 177 GLY A N 1
ATOM 1410 C CA . GLY A 1 177 ? 0.767 11.823 -23.368 1.00 41.97 177 GLY A CA 1
ATOM 1411 C C . GLY A 1 177 ? -0.706 12.187 -23.307 1.00 41.97 177 GLY A C 1
ATOM 1412 O O . GLY A 1 177 ? -1.450 11.416 -22.658 1.00 41.97 177 GLY A O 1
#

InterPro domains:
  IPR011990 Tetratricopeptide-like helical domain superfamily [G3DSA:1.25.40.10] (60-173)
  IPR011990 Tetratricopeptide-like helical domain superfamily [SSF48452] (98-154)

Nearest PDB structures (foldseek):
  6swu-assembly2_D  TM=5.907E-01  e=4.573E-01  Mus musculus
  6swu-assembly1_B  TM=6.660E-01  e=6.756E-01  Mus musculus
  6swu-assembly1_A  TM=4.753E-01  e=1.048E+00  Mus musculus
  6swu-assembly3_F  TM=4.681E-01  e=1.213E+00  Mus musculus

Radius of gyration: 22.09 Å; Cα contacts (8 Å, |Δi|>4): 143; chains: 1; bounding box: 50×38×77 Å

pLDDT: mean 71.28, std 15.51, range [40.0, 96.56]

Secondary structure (DSSP, 8-state):
-------SSHHHHHTSHHHHHHHHHHHHHHHHHHHTTS-HHHHHHHHHHHTT-TT----HHHHHHHHHHHHHHHHHHHHHHHHHHHHHH-SS-TTTHHHHHHHHHHHHHHSPTT-HHHHHHHHHHHHHHHTTT-HHHHHHHHHHHHHHHHHTT-HHHHHHHHHHHHTTTTTT-----

Foldseek 3Di:
DDPPDDQPDLVSQCVDPNSVVVVVVVVVVVVVVVLVPPDPVVNVVCCVVPVPPPPDPPDPVVVVVLVVLVVLLVVLLVQLVVLLVVQVVDPDRDPSLVSSVVSLVSSCVRPDPLDLSNLSSLQSVLSSCVVVVNNLSSLVSNLVSLVSCVVVVNVVVNVVSVVVCVVPPCPPNVSDD

Mean predicted aligned error: 14.53 Å

Organism: NCBI:txid1157490